Protein AF-A0A2B5X6T4-F1 (afdb_monomer_lite)

Sequence (229 aa):
MILLKEGIEDLQTDVKTNKQYAVSLIQALTELRKDVSNDGRVFQDHQKILSSILSSKTTGLEADEAHMKEIMEILSHFRQVESDGYKVVCWPAIGTWIAGGIMIATAKINLAQFQPAFEALNQTIDQKKTVNRIVFTASQNVSEMTNAINDAVKSLQYMVDQWNDLDSQYAGVLQSIEKADEKATANRFAFLKPMLDTAKDSWKTLKTDADTLKEGLKELKIEPVNTPK

Radius o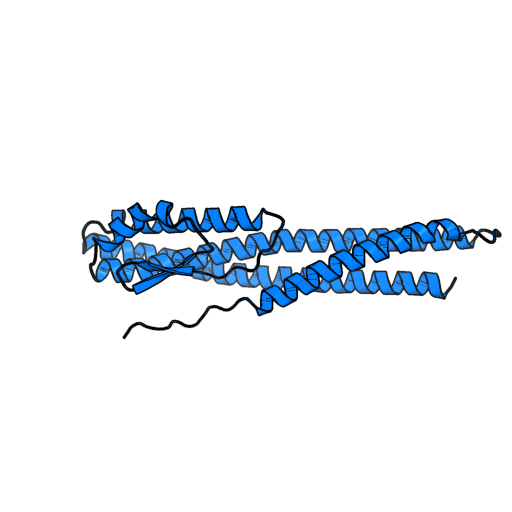f gyration: 26.29 Å; chains: 1; bounding box: 56×26×81 Å

InterPro domains:
  IPR008414 Hemolysin BL-binding component [PF05791] (4-73)
  IPR052785 Enterotoxin complex component [PTHR38443] (4-220)

Structure (mmCIF, N/CA/C/O backbone):
data_AF-A0A2B5X6T4-F1
#
_entry.id   AF-A0A2B5X6T4-F1
#
loop_
_atom_site.group_PDB
_atom_site.id
_atom_site.type_symbol
_atom_site.label_atom_id
_atom_site.label_alt_id
_atom_site.label_comp_id
_atom_site.label_asym_id
_atom_site.label_entity_id
_atom_site.label_seq_id
_atom_site.pdbx_PDB_ins_code
_atom_site.Cartn_x
_atom_site.Cartn_y
_atom_site.Cartn_z
_atom_site.occupancy
_atom_site.B_iso_or_equiv
_atom_site.auth_seq_id
_atom_site.auth_comp_id
_atom_site.auth_asym_id
_atom_site.auth_atom_id
_atom_site.pdbx_PDB_model_num
ATOM 1 N N . MET A 1 1 ? 21.952 -2.628 -34.940 1.00 59.12 1 MET A N 1
ATOM 2 C CA . MET A 1 1 ? 20.619 -2.360 -35.513 1.00 59.12 1 MET A CA 1
ATOM 3 C C . MET A 1 1 ? 19.628 -3.373 -34.964 1.00 59.12 1 MET A C 1
ATOM 5 O O . MET A 1 1 ? 18.876 -2.980 -34.090 1.00 59.12 1 MET A O 1
ATOM 9 N N . ILE A 1 2 ? 19.746 -4.658 -35.330 1.00 66.25 2 ILE A N 1
ATOM 10 C CA . ILE A 1 2 ? 18.960 -5.776 -34.763 1.00 66.25 2 ILE A CA 1
ATOM 11 C C . ILE A 1 2 ? 19.021 -5.783 -33.221 1.00 66.25 2 ILE A C 1
ATOM 13 O O . ILE A 1 2 ? 18.008 -5.549 -32.579 1.00 66.25 2 ILE A O 1
ATOM 17 N N . LEU A 1 3 ? 20.229 -5.807 -32.644 1.00 79.31 3 LEU A N 1
ATOM 18 C CA . LEU A 1 3 ? 20.435 -5.803 -31.182 1.00 79.31 3 LEU A CA 1
ATOM 19 C C . LEU A 1 3 ? 19.848 -4.595 -30.424 1.00 79.31 3 LEU A C 1
ATOM 21 O O . LEU A 1 3 ? 19.538 -4.697 -29.244 1.00 79.31 3 LEU A O 1
ATOM 25 N N . LEU A 1 4 ? 19.751 -3.427 -31.070 1.00 81.00 4 LEU A N 1
ATOM 26 C CA . LEU A 1 4 ? 19.232 -2.217 -30.420 1.00 81.00 4 LEU A CA 1
ATOM 27 C C . LEU A 1 4 ? 17.704 -2.231 -30.398 1.00 81.00 4 LEU A C 1
ATOM 29 O O . LEU A 1 4 ? 17.110 -1.846 -29.402 1.00 81.00 4 LEU A O 1
ATOM 33 N N . LYS A 1 5 ? 17.086 -2.666 -31.499 1.00 83.38 5 LYS A N 1
ATOM 34 C CA . LYS A 1 5 ? 15.637 -2.814 -31.590 1.00 83.38 5 LYS A CA 1
ATOM 35 C C . LYS A 1 5 ? 15.154 -3.919 -30.647 1.00 83.38 5 LYS A C 1
ATOM 37 O O . LYS A 1 5 ? 14.306 -3.639 -29.811 1.00 83.38 5 LYS A O 1
ATOM 42 N N . GLU A 1 6 ? 15.786 -5.093 -30.701 1.00 88.50 6 GLU A N 1
ATOM 43 C CA . GLU A 1 6 ? 15.485 -6.229 -29.815 1.00 88.50 6 GLU A CA 1
ATOM 44 C C . GLU A 1 6 ? 15.600 -5.839 -28.335 1.00 88.50 6 GLU A C 1
ATOM 46 O O . GLU A 1 6 ? 14.668 -6.050 -27.571 1.00 88.50 6 GLU A O 1
ATOM 51 N N . GLY A 1 7 ? 16.679 -5.158 -27.929 1.00 87.56 7 GLY A N 1
ATOM 52 C CA . GLY A 1 7 ? 16.837 -4.748 -26.529 1.00 87.56 7 GLY A CA 1
ATOM 53 C C . GLY A 1 7 ? 15.773 -3.755 -26.033 1.00 87.56 7 GLY A C 1
ATOM 54 O O . GLY A 1 7 ? 15.415 -3.772 -24.859 1.00 87.56 7 GLY A O 1
ATOM 55 N N . ILE A 1 8 ? 15.251 -2.882 -26.901 1.00 87.00 8 ILE A N 1
ATOM 56 C CA . ILE A 1 8 ? 14.161 -1.955 -26.551 1.00 87.00 8 ILE A CA 1
ATOM 57 C C . ILE A 1 8 ? 12.808 -2.691 -26.525 1.00 87.00 8 ILE A C 1
ATOM 59 O O . ILE A 1 8 ? 11.979 -2.383 -25.670 1.00 87.00 8 ILE A O 1
ATOM 63 N N . GLU A 1 9 ? 12.595 -3.679 -27.399 1.00 89.81 9 GLU A N 1
ATOM 64 C CA . GLU A 1 9 ? 11.413 -4.560 -27.390 1.00 89.81 9 GLU A CA 1
ATOM 65 C C . GLU A 1 9 ? 11.361 -5.445 -26.133 1.00 89.81 9 GLU A C 1
ATOM 67 O O . GLU A 1 9 ? 10.295 -5.591 -25.524 1.00 89.81 9 GLU A O 1
ATOM 72 N N . ASP A 1 10 ? 12.507 -5.966 -25.690 1.00 91.75 10 ASP A N 1
ATOM 73 C CA . ASP A 1 10 ? 12.632 -6.722 -24.439 1.00 91.75 10 ASP A CA 1
ATOM 74 C C . ASP A 1 10 ? 12.254 -5.849 -23.234 1.00 91.75 10 ASP A C 1
ATOM 76 O O . ASP A 1 10 ? 11.388 -6.214 -22.438 1.00 91.75 10 ASP A O 1
ATOM 80 N N . LEU A 1 11 ? 12.810 -4.634 -23.142 1.00 87.94 11 LEU A N 1
ATOM 81 C CA . LEU A 1 11 ? 12.472 -3.691 -22.068 1.00 87.94 11 LEU A CA 1
ATOM 82 C C . LEU A 1 11 ? 10.991 -3.285 -22.086 1.00 87.94 11 LEU A C 1
ATOM 84 O O . LEU A 1 11 ? 10.363 -3.162 -21.033 1.00 87.94 11 LEU A O 1
ATOM 88 N N . GLN A 1 12 ? 10.407 -3.103 -23.272 1.00 88.44 12 GLN A N 1
ATOM 89 C CA . GLN A 1 12 ? 8.977 -2.834 -23.407 1.00 88.44 12 GLN A CA 1
ATOM 90 C C . GLN A 1 12 ? 8.129 -4.021 -22.916 1.00 88.44 12 GLN A C 1
ATOM 92 O O . GLN A 1 12 ? 7.069 -3.834 -22.311 1.00 88.44 12 GLN A O 1
ATOM 97 N N . THR A 1 13 ? 8.591 -5.248 -23.150 1.00 93.44 13 THR A N 1
ATOM 98 C CA . THR A 1 13 ? 7.939 -6.473 -22.669 1.00 93.44 13 THR A CA 1
ATOM 99 C C . THR A 1 13 ? 8.000 -6.577 -21.143 1.00 93.44 13 THR A C 1
ATOM 101 O O . THR A 1 13 ? 6.985 -6.881 -20.507 1.00 93.44 13 THR A O 1
ATOM 104 N N . ASP A 1 14 ? 9.135 -6.232 -20.536 1.00 89.50 14 ASP A N 1
ATOM 105 C CA . ASP A 1 14 ? 9.283 -6.168 -19.079 1.00 89.50 14 ASP A CA 1
ATOM 106 C C . ASP A 1 14 ? 8.354 -5.115 -18.456 1.00 89.50 14 ASP A C 1
ATOM 108 O O . ASP A 1 14 ? 7.671 -5.391 -17.468 1.00 89.50 14 ASP A O 1
ATOM 112 N N . VAL A 1 15 ? 8.248 -3.927 -19.063 1.00 87.12 15 VAL A N 1
ATOM 113 C CA . VAL A 1 15 ? 7.303 -2.870 -18.650 1.00 87.12 15 VAL A CA 1
ATOM 114 C C . VAL A 1 15 ? 5.858 -3.378 -18.660 1.00 87.12 15 VAL A C 1
ATOM 116 O O . VAL A 1 15 ? 5.126 -3.196 -17.683 1.00 87.12 15 VAL A O 1
ATOM 119 N N . LYS A 1 16 ? 5.443 -4.066 -19.730 1.00 89.31 16 LYS A N 1
ATOM 120 C CA . LYS A 1 16 ? 4.097 -4.655 -19.833 1.00 89.31 16 LYS A CA 1
ATOM 121 C C . LYS A 1 16 ? 3.858 -5.723 -18.769 1.00 89.31 16 LYS A C 1
ATOM 123 O O . LYS A 1 16 ? 2.769 -5.778 -18.198 1.00 89.31 16 LYS A O 1
ATOM 128 N N . THR A 1 17 ? 4.868 -6.533 -18.473 1.00 92.00 17 THR A N 1
ATOM 129 C CA . THR A 1 17 ? 4.798 -7.559 -17.426 1.00 92.00 17 THR A CA 1
ATOM 130 C C . THR A 1 17 ? 4.667 -6.922 -16.038 1.00 92.00 17 THR A C 1
ATOM 132 O O . THR A 1 17 ? 3.776 -7.280 -15.268 1.00 92.00 17 THR A O 1
ATOM 135 N N . ASN A 1 18 ? 5.464 -5.896 -15.733 1.00 84.44 18 ASN A N 1
ATOM 136 C CA . ASN A 1 18 ? 5.380 -5.170 -14.462 1.00 84.44 18 ASN A CA 1
ATOM 137 C C . ASN A 1 18 ? 4.034 -4.461 -14.276 1.00 84.44 18 ASN A C 1
ATOM 139 O O . ASN A 1 18 ? 3.459 -4.487 -13.184 1.00 84.44 18 ASN A O 1
ATOM 143 N N . LYS A 1 19 ? 3.476 -3.901 -15.353 1.00 87.19 19 LYS A N 1
ATOM 144 C CA . LYS A 1 19 ? 2.107 -3.376 -15.359 1.00 87.19 19 LYS A CA 1
ATOM 145 C C . LYS A 1 19 ? 1.090 -4.447 -14.965 1.00 87.19 19 LYS A C 1
ATOM 147 O O . LYS A 1 19 ? 0.205 -4.171 -14.159 1.00 87.19 19 LYS A O 1
ATOM 152 N N . GLN A 1 20 ? 1.196 -5.659 -15.514 1.00 92.31 20 GLN A N 1
ATOM 153 C CA . GLN A 1 20 ? 0.284 -6.760 -15.178 1.00 92.31 20 GLN A CA 1
ATOM 154 C C . GLN A 1 20 ? 0.372 -7.144 -13.697 1.00 92.31 20 GLN A C 1
ATOM 156 O O . GLN A 1 20 ? -0.665 -7.380 -13.073 1.00 92.31 20 GLN A O 1
ATOM 161 N N . TYR A 1 21 ? 1.572 -7.139 -13.107 1.00 85.50 21 TYR A N 1
ATOM 162 C CA . TYR A 1 21 ? 1.731 -7.345 -11.665 1.00 85.50 21 TYR A CA 1
ATOM 163 C C . TYR A 1 21 ? 1.039 -6.253 -10.844 1.00 85.50 21 TYR A C 1
ATOM 165 O O . TYR A 1 21 ? 0.296 -6.572 -9.917 1.00 85.50 21 TYR A O 1
ATOM 173 N N . ALA A 1 22 ? 1.212 -4.979 -11.210 1.00 80.94 22 ALA A N 1
ATOM 174 C CA . ALA A 1 22 ? 0.557 -3.866 -10.523 1.00 80.94 22 ALA A CA 1
ATOM 175 C C . ALA A 1 22 ? -0.980 -3.945 -10.620 1.00 80.94 22 ALA A C 1
ATOM 177 O O . ALA A 1 22 ? -1.670 -3.794 -9.614 1.00 80.94 22 ALA A O 1
ATOM 178 N N . VAL A 1 23 ? -1.522 -4.266 -11.801 1.00 90.56 23 VAL A N 1
ATOM 179 C CA . VAL A 1 23 ? -2.969 -4.472 -12.004 1.00 90.56 23 VAL A CA 1
ATOM 180 C C . VAL A 1 23 ? -3.495 -5.634 -11.158 1.00 90.56 23 VAL A C 1
ATOM 182 O O . VAL A 1 23 ? -4.536 -5.499 -10.516 1.00 90.56 23 VAL A O 1
ATOM 185 N N . SER A 1 24 ? -2.773 -6.755 -11.115 1.00 91.44 24 SER A N 1
ATOM 186 C CA . SER A 1 24 ? -3.169 -7.926 -10.319 1.00 91.44 24 SER A CA 1
ATOM 187 C C . SER A 1 24 ? -3.181 -7.610 -8.820 1.00 91.44 24 SER A C 1
ATOM 189 O O . SER A 1 24 ? -4.095 -8.013 -8.103 1.00 91.44 24 SER A O 1
ATOM 191 N N . LEU A 1 25 ? -2.206 -6.831 -8.340 1.00 86.06 25 LEU A N 1
ATOM 192 C CA . LEU A 1 25 ? -2.164 -6.382 -6.948 1.00 86.06 25 LEU A CA 1
ATOM 193 C C . LEU A 1 25 ? -3.333 -5.444 -6.610 1.00 86.06 25 LEU A C 1
ATOM 195 O O . LEU A 1 25 ? -3.950 -5.598 -5.557 1.00 86.06 25 LEU A O 1
ATOM 199 N N . ILE A 1 26 ? -3.685 -4.514 -7.506 1.00 86.25 26 ILE A N 1
ATOM 200 C CA . ILE A 1 26 ? -4.869 -3.651 -7.346 1.00 86.25 26 ILE A CA 1
ATOM 201 C C . ILE A 1 26 ? -6.146 -4.488 -7.235 1.00 86.25 26 ILE A C 1
ATOM 203 O O . ILE A 1 26 ? -6.995 -4.193 -6.392 1.00 86.25 26 ILE A O 1
ATOM 207 N N . GLN A 1 27 ? -6.290 -5.529 -8.059 1.00 91.69 27 GLN A N 1
ATOM 208 C CA . GLN A 1 27 ? -7.449 -6.424 -8.017 1.00 91.69 27 GLN A CA 1
ATOM 209 C C . GLN A 1 27 ? -7.539 -7.145 -6.671 1.00 91.69 27 GLN A C 1
ATOM 211 O O . GLN A 1 27 ? -8.561 -7.029 -5.996 1.00 91.69 27 GLN A O 1
ATOM 216 N N . ALA A 1 28 ? -6.450 -7.780 -6.231 1.00 91.50 28 ALA A N 1
ATOM 217 C CA . ALA A 1 28 ? -6.399 -8.478 -4.949 1.00 91.50 28 ALA A CA 1
ATOM 218 C C . ALA A 1 28 ? -6.706 -7.546 -3.760 1.00 91.50 28 ALA A C 1
ATOM 220 O O . ALA A 1 28 ? -7.480 -7.894 -2.871 1.00 91.50 28 ALA A O 1
ATOM 221 N N . LEU A 1 29 ? -6.156 -6.326 -3.757 1.00 87.19 29 LEU A N 1
ATOM 222 C CA . LEU A 1 29 ? -6.451 -5.329 -2.723 1.00 87.19 29 LEU A CA 1
ATOM 223 C C . LEU A 1 29 ? -7.899 -4.836 -2.786 1.00 87.19 29 LEU A C 1
ATOM 225 O O . LEU A 1 29 ? -8.516 -4.599 -1.751 1.00 87.19 29 LEU A O 1
ATOM 229 N N . THR A 1 30 ? -8.473 -4.704 -3.979 1.00 89.69 30 THR A N 1
ATOM 230 C CA . THR A 1 30 ? -9.876 -4.303 -4.146 1.00 89.69 30 THR A CA 1
ATOM 231 C C . THR A 1 30 ? -10.836 -5.372 -3.625 1.00 89.69 30 THR A C 1
ATOM 233 O O . THR A 1 30 ? -11.846 -5.028 -3.003 1.00 89.69 30 THR A O 1
ATOM 236 N N . GLU A 1 31 ? -10.522 -6.649 -3.847 1.00 92.00 31 GLU A N 1
ATOM 237 C CA . GLU A 1 31 ? -11.258 -7.790 -3.292 1.00 92.00 31 GLU A CA 1
ATOM 238 C C . GLU A 1 31 ? -11.144 -7.824 -1.768 1.00 92.00 31 GLU A C 1
ATOM 240 O O . GLU A 1 31 ? -12.166 -7.784 -1.084 1.00 92.00 31 GLU A O 1
ATOM 245 N N . LEU A 1 32 ? -9.922 -7.737 -1.231 1.00 88.81 32 LEU A N 1
ATOM 246 C CA . LEU A 1 32 ? -9.698 -7.659 0.212 1.00 88.81 32 LEU A CA 1
ATOM 247 C C . LEU A 1 32 ? -10.468 -6.490 0.842 1.00 88.81 32 LEU A C 1
ATOM 249 O O . LEU A 1 32 ? -11.133 -6.660 1.860 1.00 88.81 32 LEU A O 1
ATOM 253 N N . ARG A 1 33 ? -10.444 -5.304 0.219 1.00 89.38 33 ARG A N 1
ATOM 254 C CA . ARG A 1 33 ? -11.214 -4.135 0.672 1.00 89.38 33 ARG A CA 1
ATOM 255 C C . ARG A 1 33 ? -12.706 -4.435 0.726 1.00 89.38 33 ARG A C 1
ATOM 257 O O . ARG A 1 33 ? -13.381 -3.981 1.644 1.00 89.38 33 ARG A O 1
ATOM 264 N N . LYS A 1 34 ? -13.244 -5.128 -0.279 1.00 90.56 34 LYS A N 1
ATOM 265 C CA . LYS A 1 34 ? -14.670 -5.464 -0.344 1.00 90.56 34 LYS A CA 1
ATOM 266 C C . LYS A 1 34 ? -15.056 -6.380 0.815 1.00 90.56 34 LYS A C 1
ATOM 268 O O . LYS A 1 34 ? -16.050 -6.094 1.480 1.00 90.56 34 LYS A O 1
ATOM 273 N N . ASP A 1 35 ? -14.263 -7.414 1.064 1.00 90.12 35 ASP A N 1
ATOM 274 C CA . ASP A 1 35 ? -14.517 -8.384 2.130 1.00 90.12 35 ASP A CA 1
ATOM 275 C C . ASP A 1 35 ? -14.399 -7.721 3.507 1.00 90.12 35 ASP A C 1
ATOM 277 O O . ASP A 1 35 ? -15.358 -7.725 4.278 1.00 90.12 35 ASP A O 1
ATOM 281 N N . VAL A 1 36 ? -13.298 -7.002 3.755 1.00 85.06 36 VAL A N 1
ATOM 282 C CA . VAL A 1 36 ? -13.078 -6.242 4.998 1.00 85.06 36 VAL A CA 1
ATOM 283 C C . VAL A 1 36 ? -14.160 -5.175 5.206 1.00 85.06 36 VAL A C 1
ATOM 285 O O . VAL A 1 36 ? -14.616 -4.974 6.328 1.00 85.06 36 VAL A O 1
ATOM 288 N N . SER A 1 37 ? -14.629 -4.510 4.147 1.00 88.19 37 SER A N 1
ATOM 289 C CA . SER A 1 37 ? -15.705 -3.514 4.243 1.00 88.19 37 SER A CA 1
ATOM 290 C C . SER A 1 37 ? -17.059 -4.143 4.579 1.00 88.19 37 SER A C 1
ATOM 292 O O . SER A 1 37 ? -17.840 -3.548 5.323 1.00 88.19 37 SER A O 1
ATOM 294 N N . ASN A 1 38 ? -17.361 -5.325 4.037 1.00 89.19 38 ASN A N 1
ATOM 295 C CA . ASN A 1 38 ? -18.592 -6.047 4.356 1.00 89.19 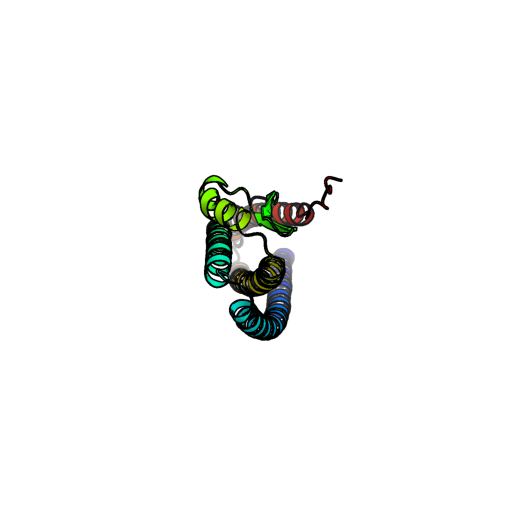38 ASN A CA 1
ATOM 296 C C . ASN A 1 38 ? -18.594 -6.503 5.815 1.00 89.19 38 ASN A C 1
ATOM 298 O O . ASN A 1 38 ? -19.533 -6.179 6.545 1.00 89.19 38 ASN A O 1
ATOM 302 N N . ASP A 1 39 ? -17.520 -7.159 6.246 1.00 85.00 39 ASP A N 1
ATOM 303 C CA . ASP A 1 39 ? -17.362 -7.616 7.626 1.00 85.00 39 ASP A CA 1
ATOM 304 C C . ASP A 1 39 ? -17.316 -6.433 8.597 1.00 85.00 39 ASP A C 1
ATOM 306 O O . ASP A 1 39 ? -17.957 -6.455 9.647 1.00 85.00 39 ASP A O 1
ATOM 310 N N . GLY A 1 40 ? -16.635 -5.352 8.214 1.00 85.94 40 GLY A N 1
ATOM 311 C CA . GLY A 1 40 ? -16.563 -4.110 8.975 1.00 85.94 40 GLY A CA 1
ATOM 312 C C . GLY A 1 40 ? -17.925 -3.466 9.196 1.00 85.94 40 GLY A C 1
ATOM 313 O O . GLY A 1 40 ? -18.227 -3.083 10.323 1.00 85.94 40 GLY A O 1
ATOM 314 N N . ARG A 1 41 ? -18.782 -3.401 8.168 1.00 87.19 41 ARG A N 1
ATOM 315 C CA . ARG A 1 41 ? -20.159 -2.892 8.311 1.00 87.19 41 ARG A CA 1
ATOM 316 C C . ARG A 1 41 ? -20.972 -3.728 9.295 1.00 87.19 41 ARG A C 1
ATOM 318 O O . ARG A 1 41 ? -21.557 -3.173 10.221 1.00 87.19 41 ARG A O 1
ATOM 325 N N . VAL A 1 42 ? -20.961 -5.052 9.134 1.00 89.06 42 VAL A N 1
ATOM 326 C CA . VAL A 1 42 ? -21.673 -5.971 10.039 1.00 89.06 42 VAL A CA 1
ATOM 327 C C . VAL A 1 42 ? -21.160 -5.818 11.470 1.00 89.06 42 VAL A C 1
ATOM 329 O O . VAL A 1 42 ? -21.941 -5.748 12.420 1.00 89.06 42 VAL A O 1
ATOM 332 N N . PHE A 1 43 ? -19.844 -5.719 11.640 1.00 86.12 43 PHE A N 1
ATOM 333 C CA . PHE A 1 43 ? -19.243 -5.594 12.956 1.00 86.12 43 PHE A CA 1
ATOM 334 C C . PHE A 1 43 ? -19.539 -4.242 13.617 1.00 86.12 43 PHE A C 1
ATOM 336 O O . PHE A 1 43 ? -19.830 -4.208 14.811 1.00 86.12 43 PHE A O 1
ATOM 343 N N . GLN A 1 44 ? -19.544 -3.143 12.857 1.00 88.00 44 GLN A N 1
ATOM 344 C CA . GLN A 1 44 ? -19.984 -1.829 13.337 1.00 88.00 44 GLN A CA 1
ATOM 345 C C . GLN A 1 44 ? -21.449 -1.847 13.782 1.00 88.00 44 GLN A C 1
ATOM 347 O O . GLN A 1 44 ? -21.785 -1.271 14.815 1.00 88.00 44 GLN A O 1
ATOM 352 N N . ASP A 1 45 ? -22.328 -2.521 13.043 1.00 89.50 45 ASP A N 1
ATOM 353 C CA . ASP A 1 45 ? -23.736 -2.631 13.426 1.00 89.50 45 ASP A CA 1
ATOM 354 C C . ASP A 1 45 ? -23.902 -3.447 14.716 1.00 89.50 45 ASP A C 1
ATOM 356 O O . ASP A 1 45 ? -24.614 -3.024 15.631 1.00 89.50 45 ASP A O 1
ATOM 360 N N . HIS A 1 46 ? -23.166 -4.553 14.863 1.00 87.44 46 HIS A N 1
ATOM 361 C CA . HIS A 1 46 ? -23.111 -5.303 16.121 1.00 87.44 46 HIS A CA 1
ATOM 362 C C . HIS A 1 46 ? -22.519 -4.483 17.276 1.00 87.44 46 HIS A C 1
ATOM 364 O O . HIS A 1 46 ? -23.018 -4.570 18.400 1.00 87.44 46 HIS A O 1
ATOM 370 N N . GLN A 1 47 ? -21.497 -3.661 17.021 1.00 89.69 47 GLN A N 1
ATOM 371 C CA . GLN A 1 47 ? -20.911 -2.769 18.022 1.00 89.69 47 GLN A CA 1
ATOM 372 C C . GLN A 1 47 ? -21.927 -1.725 18.499 1.00 89.69 47 GLN A C 1
ATOM 374 O O . GLN A 1 47 ? -22.047 -1.524 19.705 1.00 89.69 47 GLN A O 1
ATOM 379 N N . LYS A 1 48 ? -22.715 -1.123 17.599 1.00 89.81 48 LYS A N 1
ATOM 380 C CA . LYS A 1 48 ? -23.788 -0.181 17.969 1.00 89.81 48 LYS A CA 1
ATOM 381 C C . LYS A 1 48 ? -24.868 -0.848 18.819 1.00 89.81 48 LYS A C 1
ATOM 383 O O . LYS A 1 48 ? -25.318 -0.267 19.805 1.00 89.81 48 LYS A O 1
ATOM 388 N N . ILE A 1 49 ? -25.266 -2.075 18.468 1.00 90.19 49 ILE A N 1
ATOM 389 C CA . ILE A 1 49 ? -26.223 -2.860 19.263 1.00 90.19 49 ILE A CA 1
ATOM 390 C C . ILE A 1 49 ? -25.652 -3.129 20.659 1.00 90.19 49 ILE A C 1
ATOM 392 O O . ILE A 1 49 ? -26.334 -2.899 21.657 1.00 90.19 49 ILE A O 1
ATOM 396 N N . LEU A 1 50 ? -24.396 -3.578 20.743 1.00 84.50 50 LEU A N 1
ATOM 397 C CA . LEU A 1 50 ? -23.722 -3.818 22.016 1.00 84.50 50 LEU A CA 1
ATOM 398 C C . LEU A 1 50 ? -23.643 -2.537 22.856 1.00 84.50 50 LEU A C 1
ATOM 400 O O . LEU A 1 50 ? -24.020 -2.568 24.025 1.00 84.50 50 LEU A O 1
ATOM 404 N N . SER A 1 51 ? -23.223 -1.419 22.264 1.00 86.00 51 SER A N 1
ATOM 405 C CA . SER A 1 51 ? -23.155 -0.112 22.926 1.00 86.00 51 SER A CA 1
ATOM 406 C C . SER A 1 51 ? -24.515 0.301 23.489 1.00 86.00 51 SER A C 1
ATOM 408 O O . SER A 1 51 ? -24.618 0.621 24.671 1.00 86.00 51 SER A O 1
ATOM 410 N N . SER A 1 52 ? -25.591 0.164 22.706 1.00 89.06 52 SER A N 1
ATOM 411 C CA . SER A 1 52 ? -26.959 0.448 23.160 1.00 89.06 52 SER A CA 1
ATOM 412 C C . SER A 1 52 ? -27.404 -0.450 24.326 1.00 89.06 52 SER A C 1
ATOM 414 O O . SER A 1 52 ? -28.016 0.020 25.288 1.00 89.06 52 SER A O 1
ATOM 416 N N . ILE A 1 53 ? -27.061 -1.742 24.298 1.00 86.75 53 ILE A N 1
ATOM 417 C CA . ILE A 1 53 ? -27.347 -2.654 25.415 1.00 86.75 53 ILE A CA 1
ATOM 418 C C . ILE A 1 53 ? -26.567 -2.231 26.662 1.00 86.75 53 ILE A C 1
ATOM 420 O O . ILE A 1 53 ? -27.112 -2.244 27.769 1.00 86.75 53 ILE A O 1
ATOM 424 N N . LEU A 1 54 ? -25.291 -1.885 26.507 1.00 86.75 54 LEU A N 1
ATOM 425 C CA . LEU A 1 54 ? -24.424 -1.542 27.625 1.00 86.75 54 LEU A CA 1
ATOM 426 C C . LEU A 1 54 ? -24.750 -0.164 28.203 1.00 86.75 54 LEU A C 1
ATOM 428 O O . LEU A 1 54 ? -24.729 -0.043 29.424 1.00 86.75 54 LEU A O 1
ATOM 432 N N . SER A 1 55 ? -25.132 0.829 27.396 1.00 86.50 55 SER A N 1
ATOM 433 C CA . SER A 1 55 ? -25.500 2.173 27.867 1.00 86.50 55 SER A CA 1
ATOM 434 C C . SER A 1 55 ? -26.719 2.142 28.792 1.00 86.50 55 SER A C 1
ATOM 436 O O . SER A 1 55 ? -26.774 2.880 29.772 1.00 86.50 55 SER A O 1
ATOM 438 N N . SER A 1 56 ? -27.639 1.195 28.581 1.00 85.81 56 SER A N 1
ATOM 439 C CA . SER A 1 56 ? -28.754 0.945 29.507 1.00 85.81 56 SER A CA 1
ATOM 440 C C . SER A 1 56 ? -28.331 0.325 30.854 1.00 85.81 56 SER A C 1
ATOM 442 O O . SER A 1 56 ? -29.115 0.304 31.801 1.00 85.81 56 SER A O 1
ATOM 444 N N . LYS A 1 57 ? -27.097 -0.195 30.956 1.00 85.12 57 LYS A N 1
ATOM 445 C CA . LYS A 1 57 ? -26.570 -0.982 32.092 1.00 85.12 57 LYS A CA 1
ATOM 446 C C . LYS A 1 57 ? -25.307 -0.397 32.734 1.00 85.12 57 LYS A C 1
ATOM 448 O O . LYS A 1 57 ? -24.786 -0.981 33.692 1.00 85.12 57 LYS A O 1
ATOM 453 N N . THR A 1 58 ? -24.775 0.700 32.201 1.00 84.25 58 THR A N 1
ATOM 454 C CA . THR A 1 58 ? -23.629 1.419 32.762 1.00 84.25 58 THR A CA 1
ATOM 455 C C . THR A 1 58 ? -23.692 2.902 32.430 1.00 84.25 58 THR A C 1
ATOM 457 O O . THR A 1 58 ? -24.005 3.290 31.309 1.00 84.25 58 THR A O 1
ATOM 460 N N . THR A 1 59 ? -23.341 3.744 33.399 1.00 86.00 59 THR A N 1
ATOM 461 C CA . THR A 1 59 ? -23.266 5.195 33.213 1.00 86.00 59 THR A CA 1
ATOM 462 C C . THR A 1 59 ? -21.924 5.610 32.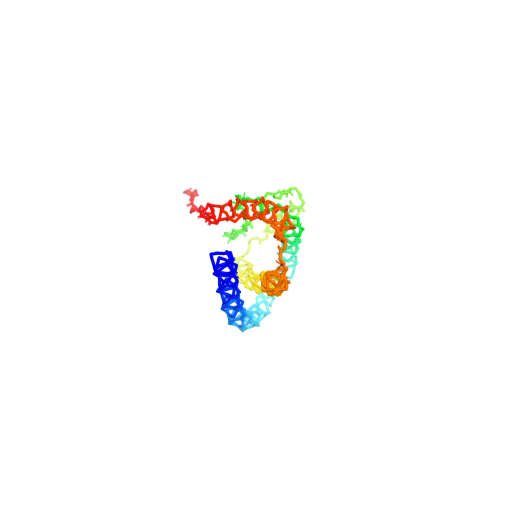611 1.00 86.00 59 THR A C 1
ATOM 464 O O . THR A 1 59 ? -20.890 4.955 32.796 1.00 86.00 59 THR A O 1
ATOM 467 N N . GLY A 1 60 ? -21.934 6.719 31.870 1.00 85.81 60 GLY A N 1
ATOM 468 C CA . GLY A 1 60 ? -20.730 7.289 31.267 1.00 85.81 60 GLY A CA 1
ATOM 469 C C . GLY A 1 60 ? -20.067 6.385 30.225 1.00 85.81 60 GLY A C 1
ATOM 470 O O . GLY A 1 60 ? -18.847 6.423 30.118 1.00 85.81 60 GLY A O 1
ATOM 471 N N . LEU A 1 61 ? -20.837 5.536 29.527 1.00 86.25 61 LEU A N 1
ATOM 472 C CA . LEU A 1 61 ? -20.355 4.772 28.367 1.00 86.25 61 LEU A CA 1
ATOM 473 C C . LEU A 1 61 ? -20.123 5.686 27.159 1.00 86.25 61 LEU A C 1
ATOM 475 O O . LEU A 1 61 ? -19.125 5.547 26.472 1.00 86.25 61 LEU A O 1
ATOM 479 N N . GLU A 1 62 ? -21.009 6.654 26.937 1.00 87.88 62 GLU A N 1
ATOM 480 C CA . GLU A 1 62 ? -20.904 7.595 25.814 1.00 87.88 62 GLU A CA 1
ATOM 481 C C . GLU A 1 62 ? -19.649 8.472 25.917 1.00 87.88 62 GLU A C 1
ATOM 483 O O . GLU A 1 62 ? -18.931 8.652 24.939 1.00 87.88 62 GLU A O 1
ATOM 488 N N . ALA A 1 63 ? -19.338 8.968 27.120 1.00 89.12 63 ALA A N 1
ATOM 489 C CA . ALA A 1 63 ? -18.097 9.701 27.372 1.00 89.12 63 ALA A CA 1
ATOM 490 C C . ALA A 1 63 ? -16.857 8.814 27.153 1.00 89.12 63 ALA A C 1
ATOM 492 O O . ALA A 1 63 ? -15.855 9.270 26.612 1.00 89.12 63 ALA A O 1
ATOM 493 N N . ASP A 1 64 ? -16.947 7.533 27.525 1.00 86.00 64 ASP A N 1
ATOM 494 C CA . ASP A 1 64 ? -15.895 6.541 27.295 1.00 86.00 64 ASP A CA 1
ATOM 495 C C . ASP A 1 64 ? -15.623 6.335 25.797 1.00 86.00 64 ASP A C 1
ATOM 497 O O . ASP A 1 64 ? -14.479 6.390 25.349 1.00 86.00 64 ASP A O 1
ATOM 501 N N . GLU A 1 65 ? -16.687 6.170 25.007 1.00 87.31 65 GLU A N 1
ATOM 502 C CA . GLU A 1 65 ? -16.608 6.056 23.549 1.00 87.31 65 GLU A CA 1
ATOM 503 C C . GLU A 1 65 ? -16.078 7.333 22.894 1.00 87.31 65 GLU A C 1
ATOM 505 O O . GLU A 1 65 ? -15.300 7.247 21.945 1.00 87.31 65 GLU A O 1
ATOM 510 N N . ALA A 1 66 ? -16.443 8.512 23.407 1.00 89.81 66 ALA A N 1
ATOM 511 C CA . ALA A 1 66 ? -15.944 9.788 22.900 1.00 89.81 66 ALA A CA 1
ATOM 512 C C . ALA A 1 66 ? -14.419 9.909 23.060 1.00 89.81 66 ALA A C 1
ATOM 514 O O . ALA A 1 66 ? -13.736 10.249 22.095 1.00 89.81 66 ALA A O 1
ATOM 515 N N . HIS A 1 67 ? -13.873 9.552 24.226 1.00 85.56 67 HIS A N 1
ATOM 516 C CA . HIS A 1 67 ? -12.422 9.541 24.445 1.00 85.56 67 HIS A CA 1
ATOM 517 C C . HIS A 1 67 ? -11.708 8.485 23.591 1.00 85.56 67 HIS A C 1
ATOM 519 O O . HIS A 1 67 ? -10.637 8.747 23.043 1.00 85.56 67 HIS A O 1
ATOM 525 N N . MET A 1 68 ? -12.308 7.301 23.421 1.00 84.44 68 MET A N 1
ATOM 526 C CA . MET A 1 68 ? -11.776 6.280 22.510 1.00 84.44 68 MET A CA 1
ATOM 527 C C . MET A 1 68 ? -11.746 6.774 21.059 1.00 84.44 68 MET A C 1
ATOM 529 O O . MET A 1 68 ? -10.776 6.524 20.343 1.00 84.44 68 MET A O 1
ATOM 533 N N . LYS A 1 69 ? -12.790 7.483 20.620 1.00 87.19 69 LYS A N 1
ATOM 534 C CA . LYS A 1 69 ? -12.880 8.054 19.275 1.00 87.19 69 LYS A CA 1
ATOM 535 C C . LYS A 1 69 ? -11.838 9.150 19.051 1.00 87.19 69 LYS A C 1
ATOM 537 O O . LYS A 1 69 ? -11.161 9.116 18.032 1.00 87.19 69 LYS A O 1
ATOM 542 N N . GLU A 1 70 ? -11.662 10.051 20.014 1.00 84.31 70 GLU A N 1
ATOM 543 C CA . GLU A 1 70 ? -10.638 11.103 19.980 1.00 84.31 70 GLU A CA 1
ATOM 544 C C . GLU A 1 70 ? -9.232 10.513 19.786 1.00 84.31 70 GLU A C 1
ATOM 546 O O . GLU A 1 70 ? -8.486 10.940 18.902 1.00 84.31 70 GLU A O 1
ATOM 551 N N . ILE A 1 71 ? -8.894 9.463 20.544 1.00 78.62 71 ILE A N 1
ATOM 552 C CA . ILE A 1 71 ? -7.615 8.758 20.389 1.00 78.62 71 ILE A CA 1
ATOM 553 C C . ILE A 1 71 ? -7.481 8.183 18.971 1.00 78.62 71 ILE A C 1
ATOM 555 O O . ILE A 1 71 ? -6.439 8.361 18.343 1.00 78.62 71 ILE A O 1
ATOM 559 N N . MET A 1 72 ? -8.517 7.529 18.438 1.00 78.50 72 MET A N 1
ATOM 560 C CA . MET A 1 72 ? -8.472 6.926 17.098 1.00 78.50 72 MET A CA 1
ATOM 561 C C . MET A 1 72 ? -8.361 7.954 15.967 1.00 78.50 72 MET A C 1
ATOM 563 O O . MET A 1 72 ? -7.606 7.727 15.022 1.00 78.50 72 MET A O 1
ATOM 567 N N . GLU A 1 73 ? -9.052 9.090 16.063 1.00 79.31 73 GLU A N 1
ATOM 568 C CA . GLU A 1 73 ? -9.004 10.156 15.053 1.00 79.31 73 GLU A CA 1
ATOM 569 C C . GLU A 1 73 ? -7.609 10.776 14.949 1.00 79.31 73 GLU A C 1
ATOM 571 O O . GLU A 1 73 ? -7.067 10.920 13.852 1.00 79.31 73 GLU A O 1
ATOM 576 N N . ILE A 1 74 ? -6.981 11.072 16.087 1.00 73.94 74 ILE A N 1
ATOM 577 C CA . ILE A 1 74 ? -5.618 11.612 16.117 1.00 73.94 74 ILE A CA 1
ATOM 578 C C . ILE A 1 74 ? -4.618 10.583 15.556 1.00 73.94 74 ILE A C 1
ATOM 580 O O . ILE A 1 74 ? -3.692 10.949 14.828 1.00 73.94 74 ILE A O 1
ATOM 584 N N . LEU A 1 75 ? -4.811 9.288 15.843 1.00 73.12 75 LEU A N 1
ATOM 585 C CA . LEU A 1 75 ? -3.984 8.214 15.281 1.00 73.12 75 LEU A CA 1
ATOM 586 C C . LEU A 1 75 ? -4.130 8.090 13.767 1.00 73.12 75 LEU A C 1
ATOM 588 O O . LEU A 1 75 ? -3.128 7.927 13.072 1.00 73.12 75 LEU A O 1
ATOM 592 N N . SER A 1 76 ? -5.359 8.173 13.259 1.00 72.94 76 SER A N 1
ATOM 593 C CA . SER A 1 76 ? -5.628 8.189 11.822 1.00 72.94 76 SER A CA 1
ATOM 594 C C . SER A 1 76 ? -4.960 9.390 11.156 1.00 72.94 76 SER A C 1
ATOM 596 O O . SER A 1 76 ? -4.308 9.230 10.127 1.00 72.94 76 SER A O 1
ATOM 598 N N . HIS A 1 77 ? -5.077 10.581 11.749 1.00 70.75 77 HIS A N 1
ATOM 599 C CA . HIS A 1 77 ? -4.474 11.797 11.207 1.00 70.75 77 HIS A CA 1
ATOM 600 C C . HIS A 1 77 ? -2.950 11.683 11.095 1.00 70.75 77 HIS A C 1
ATOM 602 O O . HIS A 1 77 ? -2.378 12.012 10.059 1.00 70.75 77 HIS A O 1
ATOM 608 N N . PHE A 1 78 ? -2.297 11.158 12.133 1.00 66.25 78 PHE A N 1
ATOM 609 C CA . PHE A 1 78 ? -0.852 10.949 12.128 1.00 66.25 78 PHE A CA 1
ATOM 610 C C . PHE A 1 78 ? -0.419 9.973 11.024 1.00 66.25 78 PHE A C 1
ATOM 612 O O . PHE A 1 78 ? 0.481 10.286 10.248 1.00 66.25 78 PHE A O 1
ATOM 619 N N . ARG A 1 79 ? -1.123 8.839 10.879 1.00 66.06 79 ARG A N 1
ATOM 620 C CA . ARG A 1 79 ? -0.873 7.879 9.789 1.00 66.06 79 ARG A CA 1
ATOM 621 C C . ARG A 1 79 ? -1.006 8.522 8.404 1.00 66.06 79 ARG A C 1
ATOM 623 O O . ARG A 1 79 ? -0.194 8.237 7.529 1.00 66.06 79 ARG A O 1
ATOM 630 N N . GLN A 1 80 ? -1.999 9.392 8.217 1.00 63.72 80 GLN A N 1
ATOM 631 C CA . GLN A 1 80 ? -2.226 10.097 6.953 1.00 63.72 80 GLN A CA 1
ATOM 632 C C . GLN A 1 80 ? -1.097 11.076 6.610 1.00 63.72 80 GLN A C 1
ATOM 634 O O . GLN A 1 80 ? -0.521 10.992 5.527 1.00 63.72 80 GLN A O 1
ATOM 639 N N . VAL A 1 81 ? -0.735 11.959 7.547 1.00 61.09 81 VAL A N 1
ATOM 640 C CA . VAL A 1 81 ? 0.320 12.972 7.345 1.00 61.09 81 VAL A CA 1
ATOM 641 C C . VAL A 1 81 ? 1.656 12.325 6.973 1.00 61.09 81 VAL A C 1
ATOM 643 O O . VAL A 1 81 ? 2.418 12.862 6.171 1.00 61.09 81 VAL A O 1
ATOM 646 N N . GLU A 1 82 ? 1.936 11.150 7.525 1.00 58.44 82 GLU A N 1
ATOM 647 C CA . GLU A 1 82 ? 3.166 10.417 7.240 1.00 58.44 82 GLU A CA 1
ATOM 648 C C . GLU A 1 82 ? 3.135 9.671 5.920 1.00 58.44 82 GLU A C 1
ATOM 650 O O . GLU A 1 82 ? 4.164 9.604 5.251 1.00 58.44 82 GLU A O 1
ATOM 655 N N . SER A 1 83 ? 1.971 9.160 5.513 1.00 56.00 83 SER A N 1
ATOM 656 C CA . SER A 1 83 ? 1.806 8.575 4.182 1.00 56.00 83 SER A CA 1
ATOM 657 C C . SER A 1 83 ? 1.925 9.609 3.056 1.00 56.00 83 SER A C 1
ATOM 659 O O . SER A 1 83 ? 2.410 9.274 1.978 1.00 56.00 83 SER A O 1
ATOM 661 N N . ASP A 1 84 ? 1.558 10.867 3.319 1.00 53.19 84 ASP A N 1
ATOM 662 C CA . ASP A 1 84 ? 1.643 11.967 2.349 1.00 53.19 84 ASP A CA 1
ATOM 663 C C . ASP A 1 84 ? 3.073 12.537 2.220 1.00 53.19 84 ASP A C 1
ATOM 665 O O . ASP A 1 84 ? 3.426 13.177 1.223 1.00 53.19 84 ASP A O 1
ATOM 669 N N . GLY A 1 85 ? 3.936 12.290 3.211 1.00 45.78 85 GLY A N 1
ATOM 670 C CA . GLY A 1 85 ? 5.355 12.618 3.154 1.00 45.78 85 GLY A CA 1
ATOM 671 C C . GLY A 1 85 ? 6.132 11.558 2.371 1.00 45.78 85 GLY A C 1
ATOM 672 O O . GLY A 1 85 ? 6.259 10.429 2.820 1.00 45.78 85 GLY A O 1
ATOM 673 N N . TYR A 1 86 ? 6.741 11.932 1.242 1.00 35.97 86 TYR A N 1
ATOM 674 C CA . TYR A 1 86 ? 7.546 11.096 0.318 1.00 35.97 86 TYR A CA 1
ATOM 675 C C . TYR A 1 86 ? 8.695 10.239 0.926 1.00 35.97 86 TYR A C 1
ATOM 677 O O . TYR A 1 86 ? 9.471 9.634 0.187 1.00 35.97 86 TYR A O 1
ATOM 685 N N . LYS A 1 87 ? 8.858 10.175 2.252 1.00 35.75 87 LYS A N 1
ATOM 686 C CA . LYS A 1 87 ? 9.827 9.324 2.951 1.00 35.75 87 LYS A CA 1
ATOM 687 C C . LYS A 1 87 ? 9.099 8.232 3.729 1.00 35.75 87 LYS A C 1
ATOM 689 O O . LYS A 1 87 ? 8.675 8.451 4.860 1.00 35.75 87 LYS A O 1
ATOM 694 N N . VAL A 1 88 ? 9.060 7.030 3.154 1.00 37.50 88 VAL A N 1
ATOM 695 C CA . VAL A 1 88 ? 8.722 5.797 3.877 1.00 37.50 88 VAL A CA 1
ATOM 696 C C . VAL A 1 88 ? 9.839 5.521 4.888 1.00 37.50 88 VAL A C 1
ATOM 698 O O . VAL A 1 88 ? 10.824 4.847 4.601 1.00 37.50 88 VAL A O 1
ATOM 701 N N . VAL A 1 89 ? 9.745 6.118 6.073 1.00 36.34 89 VAL A N 1
ATOM 702 C CA . VAL A 1 89 ? 10.568 5.718 7.219 1.00 36.34 89 VAL A CA 1
ATOM 703 C C . VAL A 1 89 ? 10.066 4.340 7.653 1.00 36.34 89 VAL A C 1
ATOM 705 O O . VAL A 1 89 ? 8.865 4.118 7.683 1.00 36.34 89 VAL A O 1
ATOM 708 N N . CYS A 1 90 ? 10.945 3.382 7.945 1.00 35.78 90 CYS A N 1
ATOM 709 C CA . CYS A 1 90 ? 10.527 2.129 8.580 1.00 35.78 90 CYS A CA 1
ATOM 710 C C . CYS A 1 90 ? 10.204 2.408 10.051 1.00 35.78 90 CYS A C 1
ATOM 712 O O . CYS A 1 90 ? 11.026 2.966 10.783 1.00 35.78 90 CYS A O 1
ATOM 714 N N . TRP A 1 91 ? 8.982 2.078 10.464 1.00 36.66 91 TRP A N 1
ATOM 715 C CA . TRP A 1 91 ? 8.418 2.517 11.737 1.00 36.66 91 TRP A CA 1
ATOM 716 C C . TRP A 1 91 ? 8.479 1.429 12.810 1.00 36.66 91 TRP A C 1
ATOM 718 O O . TRP A 1 91 ? 7.866 0.378 12.633 1.00 36.66 91 TRP A O 1
ATOM 728 N N . PRO A 1 92 ? 9.112 1.685 13.971 1.00 36.06 92 PRO A N 1
ATOM 729 C CA . PRO A 1 92 ? 8.825 0.919 15.174 1.00 36.06 92 PRO A CA 1
ATOM 730 C C . PRO A 1 92 ? 7.476 1.374 15.754 1.00 36.06 92 PRO A C 1
ATOM 732 O O . PRO A 1 92 ? 7.300 2.547 16.099 1.00 36.06 92 PRO A O 1
ATOM 735 N N . ALA A 1 93 ? 6.519 0.452 15.868 1.00 48.38 93 ALA A N 1
ATOM 736 C CA . ALA A 1 93 ? 5.264 0.689 16.575 1.00 48.38 93 ALA A CA 1
ATOM 737 C C . ALA A 1 93 ? 5.515 0.674 18.093 1.00 48.38 93 ALA A C 1
ATOM 739 O O . ALA A 1 93 ? 5.965 -0.329 18.643 1.00 48.38 93 ALA A O 1
ATOM 740 N N . ILE A 1 94 ? 5.215 1.776 18.782 1.00 45.06 94 ILE A N 1
ATOM 741 C CA . ILE A 1 94 ? 5.207 1.837 20.248 1.00 45.06 94 ILE A CA 1
ATOM 742 C C . ILE A 1 94 ? 3.765 1.593 20.707 1.00 45.06 94 ILE A C 1
ATOM 744 O O . ILE A 1 94 ? 2.863 2.381 20.410 1.00 45.06 94 ILE A O 1
ATOM 748 N N . GLY A 1 95 ? 3.537 0.484 21.413 1.00 50.25 95 GLY A N 1
ATOM 749 C CA . GLY A 1 95 ? 2.241 0.159 22.010 1.00 50.25 95 GLY A CA 1
ATOM 750 C C . GLY A 1 95 ? 1.995 0.952 23.294 1.00 50.25 95 GLY A C 1
ATOM 751 O O . GLY A 1 95 ? 2.802 0.882 24.219 1.00 50.25 95 GLY A O 1
ATOM 752 N N . THR A 1 96 ? 0.877 1.679 23.369 1.00 50.50 96 THR A N 1
ATOM 753 C CA . THR A 1 96 ? 0.388 2.299 24.614 1.00 50.50 96 THR A CA 1
ATOM 754 C C . THR A 1 96 ? -0.763 1.472 25.179 1.00 50.50 96 THR A C 1
ATOM 756 O O . THR A 1 96 ? -1.664 1.064 24.441 1.00 50.50 96 THR A O 1
ATOM 759 N N . TRP A 1 97 ? -0.728 1.213 26.487 1.00 51.25 97 TRP A N 1
ATOM 760 C CA . TRP A 1 97 ? -1.769 0.479 27.203 1.00 51.25 97 TRP A CA 1
ATOM 761 C C . TRP A 1 97 ? -2.800 1.437 27.792 1.00 51.25 97 TRP A C 1
ATOM 763 O O . TRP A 1 97 ? -2.434 2.402 28.462 1.00 51.25 97 TRP A O 1
ATOM 773 N N . ILE A 1 98 ? -4.080 1.122 27.608 1.00 57.34 98 ILE A N 1
ATOM 774 C CA . ILE A 1 98 ? -5.181 1.761 28.340 1.00 57.34 98 ILE A CA 1
ATOM 775 C C . ILE A 1 98 ? -5.795 0.778 29.339 1.00 57.34 98 ILE A C 1
ATOM 777 O O . ILE A 1 98 ? -5.769 -0.443 29.134 1.00 57.34 98 ILE A O 1
ATOM 781 N N . ALA A 1 99 ? -6.358 1.297 30.434 1.00 50.31 99 ALA A N 1
ATOM 782 C CA . ALA A 1 99 ? -7.046 0.476 31.423 1.00 50.31 99 ALA A CA 1
ATOM 783 C C . ALA A 1 99 ? -8.118 -0.408 30.759 1.00 50.31 99 ALA A C 1
ATOM 785 O O . ALA A 1 99 ? -8.886 0.044 29.907 1.00 50.31 99 ALA A O 1
ATOM 786 N N . GLY A 1 100 ? -8.149 -1.690 31.132 1.00 53.81 100 GLY A N 1
ATOM 787 C CA . GLY A 1 100 ? -8.947 -2.710 30.439 1.00 53.81 100 GLY A CA 1
ATOM 788 C C . GLY A 1 100 ? -8.162 -3.568 29.435 1.00 53.81 100 GLY A C 1
ATOM 789 O O . GLY A 1 100 ? -8.758 -4.422 28.790 1.00 53.81 100 GLY A O 1
ATOM 790 N N . GLY A 1 101 ? -6.838 -3.397 29.327 1.00 52.47 101 GLY A N 1
ATOM 791 C CA . GLY A 1 101 ? -5.953 -4.335 28.618 1.00 52.47 101 GLY A CA 1
ATOM 792 C C . GLY A 1 101 ? -5.906 -4.161 27.100 1.00 52.47 101 GLY A C 1
ATOM 793 O O . GLY A 1 101 ? -5.427 -5.045 26.393 1.00 52.47 101 GLY A O 1
ATOM 794 N N . ILE A 1 102 ? -6.390 -3.032 26.586 1.00 55.25 102 ILE A N 1
ATOM 795 C CA . ILE A 1 102 ? -6.342 -2.727 25.156 1.00 55.25 102 ILE A CA 1
ATOM 796 C C . ILE A 1 102 ? -4.999 -2.082 24.843 1.00 55.25 102 ILE A C 1
ATOM 798 O O . ILE A 1 102 ? -4.604 -1.096 25.471 1.00 55.25 102 ILE A O 1
ATOM 802 N N . MET A 1 103 ? -4.307 -2.658 23.864 1.00 56.09 103 MET A N 1
ATOM 803 C CA . MET A 1 103 ? -3.095 -2.089 23.297 1.00 56.09 103 MET A CA 1
ATOM 804 C C . MET A 1 103 ? -3.453 -1.266 22.066 1.00 56.09 103 MET A C 1
ATOM 806 O O . MET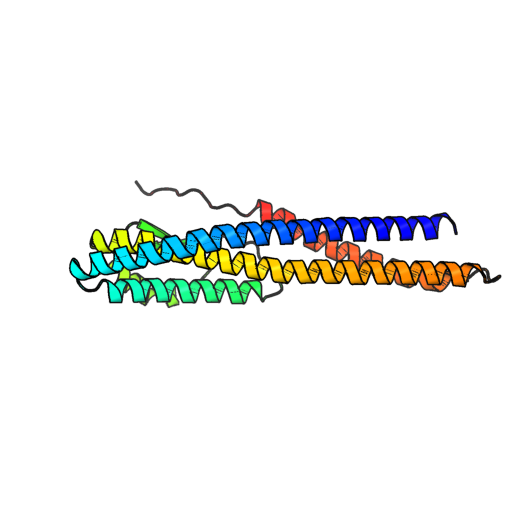 A 1 103 ? -4.086 -1.768 21.138 1.00 56.09 103 MET A O 1
ATOM 810 N N . ILE A 1 104 ? -2.986 -0.024 22.038 1.00 60.44 104 ILE A N 1
ATOM 811 C CA . ILE A 1 104 ? -3.050 0.829 20.859 1.00 60.44 104 ILE A CA 1
ATOM 812 C C . ILE A 1 104 ? -1.628 0.978 20.321 1.00 60.44 104 ILE A C 1
ATOM 814 O O . ILE A 1 104 ? -0.757 1.540 20.985 1.00 60.44 104 ILE A O 1
ATOM 818 N N . ALA A 1 105 ? -1.383 0.435 19.128 1.00 56.62 105 ALA A N 1
ATOM 819 C CA . ALA A 1 105 ? -0.109 0.580 18.435 1.00 56.62 105 ALA A CA 1
ATOM 820 C C . ALA A 1 105 ? -0.025 1.980 17.816 1.00 56.62 105 ALA A C 1
ATOM 822 O O . ALA A 1 105 ? -0.865 2.355 16.997 1.00 56.62 105 ALA A O 1
ATOM 823 N N . THR A 1 106 ? 0.981 2.755 18.216 1.00 56.69 106 THR A N 1
ATOM 824 C CA . THR A 1 106 ? 1.165 4.133 17.755 1.00 56.69 106 THR A CA 1
ATOM 825 C C . THR A 1 106 ? 2.560 4.318 17.175 1.00 56.69 106 THR A C 1
ATOM 827 O O . THR A 1 106 ? 3.551 3.791 17.681 1.00 56.69 106 THR A O 1
ATOM 830 N N . ALA A 1 107 ? 2.638 5.053 16.079 1.00 51.09 107 ALA A N 1
ATOM 831 C CA . ALA A 1 107 ? 3.874 5.382 15.397 1.00 51.09 107 ALA A CA 1
ATOM 832 C C . ALA A 1 107 ? 4.430 6.666 16.045 1.00 51.09 107 ALA A C 1
ATOM 834 O O . ALA A 1 107 ? 3.774 7.683 15.945 1.00 51.09 107 ALA A O 1
ATOM 835 N N . LYS A 1 108 ? 5.573 6.627 16.762 1.00 52.19 108 LYS A N 1
ATOM 836 C CA . LYS A 1 108 ? 6.283 7.774 17.413 1.00 52.19 108 LYS A CA 1
ATOM 837 C C . LYS A 1 108 ? 5.460 9.060 17.632 1.00 52.19 108 LYS A C 1
ATOM 839 O O . LYS A 1 108 ? 5.815 10.129 17.133 1.00 52.19 108 LYS A O 1
ATOM 844 N N . ILE A 1 109 ? 4.395 8.984 18.421 1.00 56.88 109 ILE A N 1
ATOM 845 C CA . ILE A 1 109 ? 3.579 10.168 18.677 1.00 56.88 109 ILE A CA 1
ATOM 846 C C . ILE A 1 109 ? 4.084 10.896 19.916 1.00 56.88 109 ILE A C 1
ATOM 848 O O . ILE A 1 109 ? 4.589 10.284 20.859 1.00 56.88 109 ILE A O 1
ATOM 852 N N . ASN A 1 110 ? 3.909 12.215 19.936 1.00 59.59 110 ASN A N 1
ATOM 853 C CA . ASN A 1 110 ? 4.022 12.999 21.152 1.00 59.59 110 ASN A CA 1
ATOM 854 C C . ASN A 1 110 ? 2.881 12.599 22.106 1.00 59.59 110 ASN A C 1
ATOM 856 O O . ASN A 1 110 ? 1.800 13.182 22.067 1.00 59.59 110 ASN A O 1
ATOM 860 N N . LEU A 1 111 ? 3.109 11.566 22.928 1.00 60.50 111 LEU A N 1
ATOM 861 C CA . LEU A 1 111 ? 2.130 10.989 23.864 1.00 60.50 111 LEU A CA 1
ATOM 862 C C . LEU A 1 111 ? 1.446 12.041 24.755 1.00 60.50 111 LEU A C 1
ATOM 864 O O . LEU A 1 111 ? 0.312 11.836 25.180 1.00 60.50 111 LEU A O 1
ATOM 868 N N . ALA A 1 112 ? 2.092 13.194 24.956 1.00 66.00 112 ALA A N 1
ATOM 869 C CA . ALA A 1 112 ? 1.542 14.338 25.670 1.00 66.00 112 ALA A CA 1
ATOM 870 C C . ALA A 1 112 ? 0.196 14.832 25.105 1.00 66.00 112 ALA A C 1
ATOM 872 O O . ALA A 1 112 ? -0.647 15.281 25.876 1.00 66.00 112 ALA A O 1
ATOM 873 N N . GLN A 1 113 ? -0.046 14.722 23.792 1.00 69.88 113 GLN A N 1
ATOM 874 C CA . GLN A 1 113 ? -1.311 15.171 23.190 1.00 69.88 113 GLN A CA 1
ATOM 875 C C . GLN A 1 113 ? -2.498 14.252 23.516 1.00 69.88 113 GLN A C 1
ATOM 877 O O . GLN A 1 113 ? -3.642 14.686 23.464 1.00 69.88 113 GLN A O 1
ATOM 882 N N . PHE A 1 114 ? -2.230 12.994 23.875 1.00 70.31 114 PHE A N 1
ATOM 883 C CA . PHE A 1 114 ? -3.253 12.010 24.242 1.00 70.31 114 PHE A CA 1
ATOM 884 C C . PHE A 1 114 ? -3.425 11.857 25.748 1.00 70.31 114 PHE A C 1
ATOM 886 O O . PHE A 1 114 ? -4.341 11.166 26.192 1.00 70.31 114 PHE A O 1
ATOM 893 N N . GLN A 1 115 ? -2.532 12.469 26.527 1.00 71.94 115 GLN A N 1
ATOM 894 C CA . GLN A 1 115 ? -2.493 12.360 27.977 1.00 71.94 115 GLN A CA 1
ATOM 895 C C . GLN A 1 115 ? -3.879 12.590 28.615 1.00 71.94 115 GLN A C 1
ATOM 897 O O . GLN A 1 115 ? -4.290 11.734 29.397 1.00 71.94 115 GLN A O 1
ATOM 902 N N . PRO A 1 116 ? -4.663 13.626 28.236 1.00 80.31 116 PRO A N 1
ATOM 903 C CA . PRO A 1 116 ? -5.973 13.854 28.848 1.00 80.31 116 PRO A CA 1
ATOM 904 C C . PRO A 1 116 ? -6.980 12.728 28.563 1.00 80.31 116 PRO A C 1
ATOM 906 O O . PRO A 1 116 ? -7.672 12.269 29.472 1.00 80.31 116 PRO A O 1
ATOM 909 N N . ALA A 1 117 ? -7.037 12.237 27.320 1.00 78.88 117 ALA A N 1
ATOM 910 C CA . ALA A 1 117 ? -7.943 11.157 26.931 1.00 78.88 117 ALA A CA 1
ATOM 911 C C . ALA A 1 117 ? -7.542 9.818 27.577 1.00 78.88 117 ALA A C 1
ATOM 913 O O . ALA A 1 117 ? -8.397 9.080 28.071 1.00 78.88 117 ALA A O 1
ATOM 914 N N . PHE A 1 118 ? -6.240 9.519 27.651 1.00 74.25 118 PHE A N 1
ATOM 915 C CA . PHE A 1 118 ? -5.739 8.336 28.354 1.00 74.25 118 PHE A CA 1
ATOM 916 C C . PHE A 1 118 ? -6.006 8.393 29.862 1.00 74.25 118 PHE A C 1
ATOM 918 O O . PHE A 1 118 ? -6.413 7.389 30.449 1.00 74.25 118 PHE A O 1
ATOM 925 N N . GLU A 1 119 ? -5.825 9.551 30.497 1.00 79.62 119 GLU A N 1
ATOM 926 C CA . GLU A 1 119 ? -6.131 9.745 31.917 1.00 79.62 119 GLU A CA 1
ATOM 927 C C . GLU A 1 119 ? -7.625 9.545 32.203 1.00 79.62 119 GLU A C 1
ATOM 929 O O . 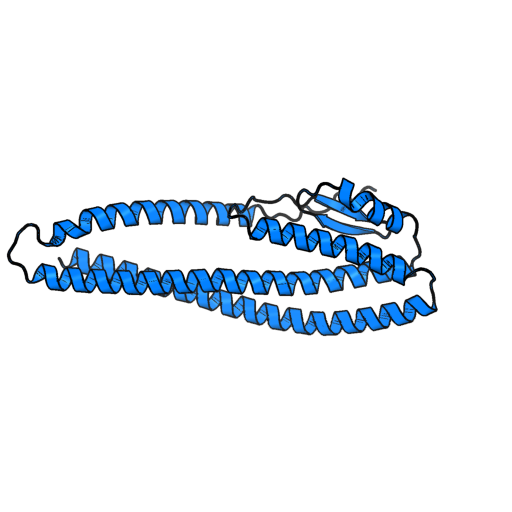GLU A 1 119 ? -7.973 8.826 33.144 1.00 79.62 119 GLU A O 1
ATOM 934 N N . ALA A 1 120 ? -8.510 10.078 31.355 1.00 79.81 120 ALA A N 1
ATOM 935 C CA . ALA A 1 120 ? -9.955 9.888 31.480 1.00 79.81 120 ALA A CA 1
ATOM 936 C C . ALA A 1 120 ? -10.378 8.409 31.347 1.00 79.81 120 ALA A C 1
ATOM 938 O O . ALA A 1 120 ? -11.194 7.910 32.133 1.00 79.81 120 ALA A O 1
ATOM 939 N N . LEU A 1 121 ? -9.779 7.667 30.407 1.00 76.25 121 LEU A N 1
ATOM 940 C CA . LEU A 1 121 ? -10.028 6.229 30.236 1.00 76.25 121 LEU A CA 1
ATOM 941 C C . LEU A 1 121 ? -9.486 5.389 31.403 1.00 76.25 121 LEU A C 1
ATOM 943 O O . LEU A 1 121 ? -10.071 4.357 31.752 1.00 76.25 121 LEU A O 1
ATOM 947 N N . ASN A 1 122 ? -8.392 5.819 32.033 1.00 69.81 122 ASN A N 1
ATOM 948 C CA . ASN A 1 122 ? -7.789 5.112 33.163 1.00 69.81 122 ASN A CA 1
ATOM 949 C C . ASN A 1 122 ? -8.560 5.293 34.480 1.00 69.81 122 ASN A C 1
ATOM 951 O O . ASN A 1 122 ? -8.457 4.446 35.365 1.00 69.81 122 ASN A O 1
ATOM 955 N N . GLN A 1 123 ? -9.374 6.344 34.607 1.00 73.50 123 GLN A N 1
ATOM 956 C CA . GLN A 1 123 ? -10.220 6.583 35.785 1.00 73.50 123 GLN A CA 1
ATOM 957 C C . GLN A 1 123 ? -11.545 5.797 35.767 1.00 73.50 123 GLN A C 1
ATOM 959 O O . GLN A 1 123 ? -12.232 5.704 36.783 1.00 73.50 123 GLN A O 1
ATOM 964 N N . THR A 1 124 ? -11.924 5.219 34.626 1.00 62.84 124 THR A N 1
ATOM 965 C CA . THR A 1 124 ? -13.270 4.685 34.360 1.00 62.84 124 THR A CA 1
ATOM 966 C C . THR A 1 124 ? -13.261 3.167 34.139 1.00 62.84 124 THR A C 1
ATOM 968 O O . THR A 1 124 ? -13.672 2.663 33.098 1.00 62.84 124 THR A O 1
ATOM 971 N N . ILE A 1 125 ? -12.790 2.406 35.132 1.00 62.53 125 ILE A N 1
ATOM 972 C CA . ILE A 1 125 ? -12.646 0.944 35.017 1.00 62.53 125 ILE A CA 1
ATOM 973 C C . ILE A 1 125 ? -13.937 0.230 35.462 1.00 62.53 125 ILE A C 1
ATOM 975 O O . ILE A 1 125 ? -14.143 -0.027 36.644 1.00 62.53 125 ILE A O 1
ATOM 979 N N . ASP A 1 126 ? -14.798 -0.115 34.499 1.00 74.88 126 ASP A N 1
ATOM 980 C CA . ASP A 1 126 ? -15.917 -1.066 34.654 1.00 74.88 126 ASP A CA 1
ATOM 981 C C . ASP A 1 126 ? -15.784 -2.179 33.601 1.00 74.88 126 ASP A C 1
ATOM 983 O O . ASP A 1 126 ? -15.419 -1.917 32.456 1.00 74.88 126 ASP A O 1
ATOM 987 N N . GLN A 1 127 ? -16.126 -3.422 33.952 1.00 72.62 127 GLN A N 1
ATOM 988 C CA . GLN A 1 127 ? -16.074 -4.577 33.048 1.00 72.62 127 GLN A CA 1
ATOM 989 C C . GLN A 1 127 ? -16.884 -4.355 31.764 1.00 72.62 127 GLN A C 1
ATOM 991 O O . GLN A 1 127 ? -16.443 -4.747 30.684 1.00 72.62 127 GLN A O 1
ATOM 996 N N . LYS A 1 128 ? -18.045 -3.692 31.856 1.00 77.19 128 LYS A N 1
ATOM 997 C CA . LYS A 1 128 ? -18.876 -3.384 30.679 1.00 77.19 128 LYS A CA 1
ATOM 998 C C . LYS A 1 128 ? -18.183 -2.395 29.744 1.00 77.19 128 LYS A C 1
ATOM 1000 O O . LYS A 1 128 ? -18.199 -2.596 28.532 1.00 77.19 128 LYS A O 1
ATOM 1005 N N . LYS A 1 129 ? -17.523 -1.378 30.304 1.00 75.62 129 LYS A N 1
ATOM 1006 C CA . LYS A 1 129 ? -16.706 -0.425 29.540 1.00 75.62 129 LYS A CA 1
ATOM 1007 C C . LYS A 1 129 ? -15.519 -1.128 28.892 1.00 75.62 129 LYS A C 1
ATOM 1009 O O . LYS A 1 129 ? -15.310 -0.961 27.701 1.00 75.62 129 LYS A O 1
ATOM 1014 N N . THR A 1 130 ? -14.827 -2.014 29.609 1.00 75.31 130 THR A N 1
ATOM 1015 C CA . THR A 1 130 ? -13.726 -2.817 29.052 1.00 75.31 130 THR A CA 1
ATOM 1016 C C . THR A 1 130 ? -14.153 -3.630 27.828 1.00 75.31 130 THR A C 1
ATOM 1018 O O . THR A 1 130 ? -13.504 -3.554 26.787 1.00 75.31 130 THR A O 1
ATOM 1021 N N . VAL A 1 131 ? -15.267 -4.368 27.913 1.00 74.38 131 VAL A N 1
ATOM 1022 C CA . VAL A 1 131 ? -15.793 -5.137 26.769 1.00 74.38 131 VAL A CA 1
ATOM 1023 C C . VAL A 1 131 ? -16.146 -4.210 25.604 1.00 74.38 131 VAL A C 1
ATOM 1025 O O . VAL A 1 131 ? -15.777 -4.497 24.465 1.00 74.38 131 VAL A O 1
ATOM 1028 N N . ASN A 1 132 ? -16.801 -3.078 25.881 1.00 79.31 132 ASN A N 1
ATOM 1029 C CA . ASN A 1 132 ? -17.146 -2.109 24.845 1.00 79.31 132 ASN A CA 1
ATOM 1030 C C . ASN A 1 132 ? -15.904 -1.531 24.157 1.00 79.31 132 ASN A C 1
ATOM 1032 O O . ASN A 1 132 ? -15.864 -1.475 22.935 1.00 79.31 132 ASN A O 1
ATOM 1036 N N . ARG A 1 133 ? -14.862 -1.168 24.913 1.00 77.62 133 ARG A N 1
ATOM 1037 C CA . ARG A 1 133 ? -13.612 -0.625 24.365 1.00 77.62 133 ARG A CA 1
ATOM 1038 C C . ARG A 1 133 ? -12.896 -1.630 23.456 1.00 77.62 133 ARG A C 1
ATOM 1040 O O . ARG A 1 133 ? -12.343 -1.216 22.437 1.00 77.62 133 ARG A O 1
ATOM 1047 N N . ILE A 1 134 ? -12.913 -2.930 23.787 1.00 73.94 134 ILE A N 1
ATOM 1048 C CA . ILE A 1 134 ? -12.303 -3.986 22.953 1.00 73.94 134 ILE A CA 1
ATOM 1049 C C . ILE A 1 134 ? -13.032 -4.056 21.610 1.00 73.94 134 ILE A C 1
ATOM 1051 O O . ILE A 1 134 ? -12.404 -3.981 20.554 1.00 73.94 134 ILE A O 1
ATOM 1055 N N . VAL A 1 135 ? -14.364 -4.156 21.653 1.00 79.31 135 VAL A N 1
ATOM 1056 C CA . VAL A 1 135 ? -15.203 -4.264 20.452 1.00 79.31 135 VAL A CA 1
ATOM 1057 C C . VAL A 1 135 ? -15.145 -2.979 19.622 1.00 79.31 135 VAL A C 1
ATOM 1059 O O . VAL A 1 135 ? -14.998 -3.043 18.403 1.00 79.31 135 VAL A O 1
ATOM 1062 N N . PHE A 1 136 ? -15.175 -1.812 20.270 1.00 80.62 136 PHE A N 1
ATOM 1063 C CA . PHE A 1 136 ? -15.028 -0.509 19.627 1.00 80.62 136 PHE A CA 1
ATOM 1064 C C . PHE A 1 136 ? -13.685 -0.401 18.904 1.00 80.62 136 PHE A C 1
ATOM 1066 O O . PHE A 1 136 ? -13.670 -0.166 17.698 1.00 80.62 136 PHE A O 1
ATOM 1073 N N . THR A 1 137 ? -12.571 -0.656 19.599 1.00 77.19 137 THR A N 1
ATOM 1074 C CA . THR A 1 137 ? -11.217 -0.627 19.017 1.00 77.19 137 THR A CA 1
ATOM 1075 C C . THR A 1 137 ? -11.102 -1.554 17.815 1.00 77.19 137 THR A C 1
ATOM 1077 O O . THR A 1 137 ? -10.609 -1.148 16.766 1.00 77.19 137 THR A O 1
ATOM 1080 N N . ALA A 1 138 ? -11.602 -2.785 17.936 1.00 74.88 138 ALA A N 1
ATOM 1081 C CA . ALA A 1 138 ? -11.585 -3.735 16.835 1.00 74.88 138 ALA A CA 1
ATOM 1082 C C . ALA A 1 138 ? -12.413 -3.232 15.634 1.00 74.88 138 ALA A C 1
ATOM 1084 O O . ALA A 1 138 ? -11.943 -3.311 14.501 1.00 74.88 138 ALA A O 1
ATOM 1085 N N . SER A 1 139 ? -13.595 -2.644 15.866 1.00 80.12 139 SER A N 1
ATOM 1086 C CA . SER A 1 139 ? -14.428 -2.073 14.793 1.00 80.12 139 SER A CA 1
ATOM 1087 C C . SER A 1 139 ? -13.761 -0.885 14.082 1.00 80.12 139 SER A C 1
ATOM 1089 O O . SER A 1 139 ? -13.836 -0.768 12.854 1.00 80.12 139 SER A O 1
ATOM 1091 N N . GLN A 1 140 ? -13.058 -0.027 14.832 1.00 80.06 140 GLN A N 1
ATOM 1092 C CA . GLN A 1 140 ? -12.324 1.109 14.273 1.00 80.06 140 GLN A CA 1
ATOM 1093 C C . GLN A 1 140 ? -11.125 0.625 13.457 1.00 80.06 140 GLN A C 1
ATOM 1095 O O . GLN A 1 140 ? -10.961 1.049 12.320 1.00 80.06 140 GLN A O 1
ATOM 1100 N N . ASN A 1 141 ? -10.359 -0.347 13.960 1.00 74.81 141 ASN A N 1
ATOM 1101 C CA . ASN A 1 141 ? -9.221 -0.913 13.233 1.00 74.81 141 ASN A CA 1
ATOM 1102 C C . ASN A 1 141 ? -9.628 -1.535 11.887 1.00 74.81 141 ASN A C 1
ATOM 1104 O O . ASN A 1 141 ? -8.937 -1.339 10.893 1.00 74.81 141 ASN A O 1
ATOM 1108 N N . VAL A 1 142 ? -10.768 -2.232 11.819 1.00 79.75 142 VAL A N 1
ATOM 1109 C CA . VAL A 1 142 ? -11.296 -2.778 10.551 1.00 79.75 142 VAL A CA 1
ATOM 1110 C C . VAL A 1 142 ? -11.673 -1.658 9.565 1.00 79.75 142 VAL A C 1
ATOM 1112 O O . VAL A 1 142 ? -11.456 -1.775 8.354 1.00 79.75 142 VAL A O 1
ATOM 1115 N N . SER A 1 143 ? -12.190 -0.541 10.077 1.00 78.81 143 SER A N 1
ATOM 1116 C CA . SER A 1 143 ? -12.517 0.644 9.270 1.00 78.81 143 SER A CA 1
ATOM 1117 C C . SER A 1 143 ? -11.248 1.312 8.727 1.00 78.81 143 SER A C 1
ATOM 1119 O O . SER A 1 143 ? -11.151 1.596 7.534 1.00 78.81 143 SER A O 1
ATOM 1121 N N . GLU A 1 144 ? -10.235 1.467 9.578 1.00 76.94 144 GLU A N 1
ATOM 1122 C CA . GLU A 1 144 ? -8.916 1.995 9.220 1.00 76.94 144 GLU A CA 1
ATOM 1123 C C . GLU A 1 144 ? -8.202 1.115 8.188 1.00 76.94 144 GLU A C 1
ATOM 1125 O O . GLU A 1 144 ? -7.640 1.630 7.223 1.00 76.94 144 GLU A O 1
ATOM 1130 N N . MET A 1 145 ? -8.281 -0.214 8.319 1.00 76.12 145 MET A N 1
ATOM 1131 C CA . MET A 1 145 ? -7.760 -1.146 7.313 1.00 76.12 145 MET A CA 1
ATOM 1132 C C . MET A 1 145 ? -8.427 -0.936 5.951 1.00 76.12 145 MET A C 1
ATOM 1134 O O . MET A 1 145 ? -7.745 -0.926 4.929 1.00 76.12 145 MET A O 1
ATOM 1138 N N . THR A 1 146 ? -9.746 -0.722 5.922 1.00 81.81 146 THR A N 1
ATOM 1139 C CA . THR A 1 146 ? -10.475 -0.442 4.674 1.00 81.81 146 THR A CA 1
ATOM 1140 C C . THR A 1 146 ? -9.965 0.840 4.007 1.00 81.81 146 THR A C 1
ATOM 1142 O O . THR A 1 146 ? -9.752 0.854 2.791 1.00 81.81 146 THR A O 1
ATOM 1145 N N . ASN A 1 147 ? -9.728 1.896 4.791 1.00 79.88 147 ASN A N 1
ATOM 1146 C CA . ASN A 1 147 ? -9.193 3.169 4.301 1.00 79.88 147 ASN A CA 1
ATOM 1147 C C . ASN A 1 147 ? -7.753 3.023 3.790 1.00 79.88 147 ASN A C 1
ATOM 1149 O O . ASN A 1 147 ? -7.465 3.423 2.664 1.00 79.88 147 ASN A O 1
ATOM 1153 N N . ALA A 1 148 ? -6.883 2.362 4.557 1.00 77.94 148 ALA A N 1
ATOM 1154 C CA . ALA A 1 148 ? -5.494 2.122 4.175 1.00 77.94 148 ALA A CA 1
ATOM 1155 C C . ALA A 1 148 ? -5.382 1.311 2.873 1.00 77.94 148 ALA A C 1
ATOM 1157 O O . ALA A 1 148 ? -4.589 1.649 1.995 1.00 77.94 148 ALA A O 1
ATOM 1158 N N . ILE A 1 149 ? -6.218 0.278 2.701 1.00 79.38 149 ILE A N 1
ATOM 1159 C CA . ILE A 1 149 ? -6.276 -0.485 1.447 1.00 79.38 149 ILE A CA 1
ATOM 1160 C C . ILE A 1 149 ? -6.743 0.412 0.291 1.00 79.38 149 ILE A C 1
ATOM 1162 O O . ILE A 1 149 ? -6.212 0.322 -0.814 1.00 79.38 149 ILE A O 1
ATOM 1166 N N . ASN A 1 150 ? -7.721 1.291 0.522 1.00 78.31 150 ASN A N 1
ATOM 1167 C CA . ASN A 1 150 ? -8.215 2.203 -0.506 1.00 78.31 150 ASN A CA 1
ATOM 1168 C C . ASN A 1 150 ? -7.144 3.204 -0.970 1.00 78.31 150 ASN A C 1
ATOM 1170 O O . ASN A 1 150 ? -7.026 3.456 -2.169 1.00 78.31 150 ASN A O 1
ATOM 1174 N N . ASP A 1 151 ? -6.350 3.748 -0.050 1.00 74.69 151 ASP A N 1
ATOM 1175 C CA . ASP A 1 151 ? -5.254 4.655 -0.395 1.00 74.69 151 ASP A CA 1
ATOM 1176 C C . ASP A 1 151 ? -4.096 3.911 -1.073 1.00 74.69 151 ASP A C 1
ATOM 1178 O O . ASP A 1 151 ? -3.572 4.388 -2.082 1.00 74.69 151 ASP A O 1
ATOM 1182 N N . ALA A 1 152 ? -3.787 2.683 -0.642 1.00 74.00 152 ALA A N 1
ATOM 1183 C CA . ALA A 1 152 ? -2.846 1.813 -1.347 1.00 74.00 152 ALA A CA 1
ATOM 1184 C C . ALA A 1 152 ? -3.288 1.534 -2.796 1.00 74.00 152 ALA A C 1
ATOM 1186 O O . ALA A 1 152 ? -2.472 1.618 -3.712 1.00 74.00 152 ALA A O 1
ATOM 1187 N N . VAL A 1 153 ? -4.580 1.268 -3.032 1.00 77.81 153 VAL A N 1
ATOM 1188 C CA . VAL A 1 153 ? -5.134 1.084 -4.386 1.00 77.81 153 VAL A CA 1
ATOM 1189 C C . VAL A 1 153 ? -4.931 2.332 -5.253 1.00 77.81 153 VAL A C 1
ATOM 1191 O O . VAL A 1 153 ? -4.518 2.198 -6.403 1.00 77.81 153 VAL A O 1
ATOM 1194 N N . LYS A 1 154 ? -5.157 3.543 -4.723 1.00 78.12 154 LYS A N 1
ATOM 1195 C CA . LYS A 1 154 ? -4.913 4.794 -5.469 1.00 78.12 154 LYS A CA 1
ATOM 1196 C C . LYS A 1 154 ? -3.435 4.962 -5.832 1.00 78.12 154 LYS A C 1
ATOM 1198 O O . LYS A 1 154 ? -3.120 5.264 -6.980 1.00 78.12 154 LYS A O 1
ATOM 1203 N N . SER A 1 155 ? -2.531 4.733 -4.881 1.00 74.38 155 SER A N 1
ATOM 1204 C CA . SER A 1 155 ? -1.084 4.838 -5.116 1.00 74.38 155 SER A CA 1
ATOM 1205 C C . SER A 1 155 ? -0.583 3.800 -6.123 1.00 74.38 155 SER A C 1
ATOM 1207 O O . SER A 1 155 ? 0.254 4.101 -6.970 1.00 74.38 155 SER A O 1
ATOM 1209 N N . LEU A 1 156 ? -1.126 2.581 -6.095 1.00 78.19 156 LEU A N 1
ATOM 1210 C CA . LEU A 1 156 ? -0.810 1.554 -7.089 1.00 78.19 156 LEU A CA 1
ATOM 1211 C C . LEU A 1 156 ? -1.385 1.880 -8.469 1.00 78.19 156 LEU A C 1
ATOM 1213 O O . LEU A 1 156 ? -0.751 1.562 -9.475 1.00 78.19 156 LEU A O 1
ATOM 1217 N N . GLN A 1 157 ? -2.540 2.546 -8.542 1.00 77.38 157 GLN A N 1
ATOM 1218 C CA . GLN A 1 157 ? -3.077 3.030 -9.814 1.00 77.38 157 GLN A CA 1
ATOM 1219 C C . GLN A 1 157 ? -2.121 4.035 -10.466 1.00 77.38 157 GLN A C 1
ATOM 1221 O O . GLN A 1 157 ? -1.853 3.926 -11.660 1.00 77.38 157 GLN A O 1
ATOM 1226 N N . TYR A 1 158 ? -1.512 4.925 -9.676 1.00 72.19 158 TYR A N 1
ATOM 1227 C CA . TYR A 1 158 ? -0.451 5.802 -10.173 1.00 72.19 158 TYR A CA 1
ATOM 1228 C C . TYR A 1 158 ? 0.729 5.004 -10.755 1.00 72.19 158 TYR A C 1
ATOM 1230 O O . TYR A 1 158 ? 1.227 5.341 -11.825 1.00 72.19 158 TYR A O 1
ATOM 1238 N N . MET A 1 159 ? 1.147 3.901 -10.119 1.00 73.94 159 MET A N 1
ATOM 1239 C CA . MET A 1 159 ? 2.196 3.030 -10.677 1.00 73.94 159 MET A CA 1
ATOM 1240 C C . MET A 1 159 ? 1.782 2.388 -12.009 1.00 73.94 159 MET A C 1
ATOM 1242 O O . MET A 1 159 ? 2.599 2.301 -12.923 1.00 73.94 159 MET A O 1
ATOM 1246 N N . VAL A 1 160 ? 0.524 1.955 -12.152 1.00 77.12 160 VAL A N 1
ATOM 1247 C CA . VAL A 1 160 ? -0.005 1.442 -13.431 1.00 77.12 160 VAL A CA 1
ATOM 1248 C C . VAL A 1 160 ? 0.072 2.508 -14.524 1.00 77.12 160 VAL A C 1
ATOM 1250 O O . VAL A 1 160 ? 0.467 2.198 -15.650 1.00 77.12 160 VAL A O 1
ATOM 1253 N N . ASP A 1 161 ? -0.258 3.755 -14.196 1.00 77.06 161 ASP A N 1
ATOM 1254 C CA . ASP A 1 161 ? -0.194 4.871 -15.138 1.00 77.06 161 ASP A CA 1
ATOM 1255 C C . ASP A 1 161 ? 1.253 5.169 -15.559 1.00 77.06 161 ASP A C 1
ATOM 1257 O O . ASP A 1 161 ? 1.513 5.367 -16.746 1.00 77.06 161 ASP A O 1
ATOM 1261 N N . GLN A 1 162 ? 2.215 5.090 -14.631 1.00 77.25 162 GLN A N 1
ATOM 1262 C CA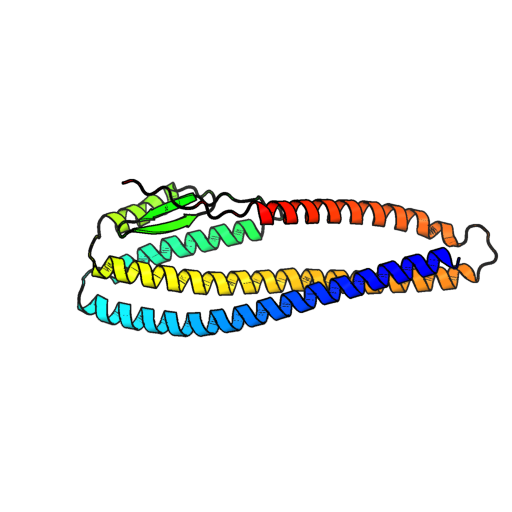 . GLN A 1 162 ? 3.646 5.195 -14.954 1.00 77.25 162 GLN A CA 1
ATOM 1263 C C . GLN A 1 162 ? 4.107 4.088 -15.914 1.00 77.25 162 GLN A C 1
ATOM 1265 O O . GLN A 1 162 ? 4.842 4.359 -16.862 1.00 77.25 162 GLN A O 1
ATOM 1270 N N . TRP A 1 163 ? 3.651 2.843 -15.731 1.00 83.50 163 TRP A N 1
ATOM 1271 C CA . TRP A 1 163 ? 3.979 1.765 -16.670 1.00 83.50 163 TRP A CA 1
ATOM 1272 C C . TRP A 1 163 ? 3.354 1.967 -18.058 1.00 83.50 163 TRP A C 1
ATOM 1274 O O . TRP A 1 163 ? 3.980 1.623 -19.058 1.00 83.50 163 TRP A O 1
ATOM 1284 N N . ASN A 1 164 ? 2.145 2.535 -18.139 1.00 79.88 164 ASN A N 1
ATOM 1285 C CA . ASN A 1 164 ? 1.519 2.894 -19.419 1.00 79.88 164 ASN A CA 1
ATOM 1286 C C . ASN A 1 164 ? 2.308 3.976 -20.165 1.00 79.88 164 ASN A C 1
ATOM 1288 O O . ASN A 1 164 ? 2.469 3.898 -21.387 1.00 79.88 164 ASN A O 1
ATOM 1292 N N . ASP A 1 165 ? 2.783 4.983 -19.433 1.00 75.62 165 ASP A N 1
ATOM 1293 C CA . ASP A 1 165 ? 3.600 6.048 -20.003 1.00 75.62 165 ASP A CA 1
ATOM 1294 C C . ASP A 1 165 ? 4.931 5.491 -20.521 1.00 75.62 165 ASP A C 1
ATOM 1296 O O . ASP A 1 165 ? 5.281 5.709 -21.680 1.00 75.62 165 ASP A O 1
ATOM 1300 N N . LEU A 1 166 ? 5.609 4.656 -19.726 1.00 80.75 166 LEU A N 1
ATOM 1301 C CA . LEU A 1 166 ? 6.830 3.972 -20.153 1.00 80.75 166 LEU A CA 1
ATOM 1302 C C . LEU A 1 166 ? 6.603 3.134 -21.417 1.00 80.75 166 LEU A C 1
ATOM 1304 O O . LEU A 1 166 ? 7.355 3.291 -22.374 1.00 80.75 166 LEU A O 1
ATOM 1308 N N . ASP A 1 167 ? 5.558 2.303 -21.481 1.00 78.44 167 ASP A N 1
ATOM 1309 C CA . ASP A 1 167 ? 5.241 1.504 -22.679 1.00 78.44 167 ASP A CA 1
ATOM 1310 C C . ASP A 1 167 ? 5.116 2.385 -23.938 1.00 78.44 167 ASP A C 1
ATOM 1312 O O . ASP A 1 167 ? 5.666 2.072 -25.000 1.00 78.44 167 ASP A O 1
ATOM 1316 N N . SER A 1 168 ? 4.465 3.543 -23.793 1.00 77.81 168 SER A N 1
ATOM 1317 C CA . SER A 1 168 ? 4.309 4.534 -24.863 1.00 77.81 168 SER A CA 1
ATOM 1318 C C . SER A 1 168 ? 5.645 5.172 -25.262 1.00 77.81 168 SER A C 1
ATOM 1320 O O . SER A 1 168 ? 5.920 5.343 -26.454 1.00 77.81 168 SER A O 1
ATOM 1322 N N . GLN A 1 169 ? 6.509 5.485 -24.291 1.00 79.25 169 GLN A N 1
ATOM 1323 C CA . GLN A 1 169 ? 7.853 6.006 -24.548 1.00 79.25 169 GLN A CA 1
ATOM 1324 C C . GLN A 1 169 ? 8.723 4.983 -25.295 1.00 79.25 169 GLN A C 1
ATOM 1326 O O . GLN A 1 169 ? 9.357 5.339 -26.292 1.00 79.25 169 GLN A O 1
ATOM 1331 N N . TYR A 1 170 ? 8.711 3.710 -24.882 1.00 83.75 170 TYR A N 1
ATOM 1332 C CA . TYR A 1 170 ? 9.431 2.630 -25.569 1.00 83.75 170 TYR A CA 1
ATOM 1333 C C . TYR A 1 170 ? 8.942 2.466 -27.016 1.00 83.75 170 TYR A C 1
ATOM 1335 O O . TYR A 1 170 ? 9.763 2.404 -27.934 1.00 83.75 170 TYR A O 1
ATOM 1343 N N . ALA A 1 171 ? 7.626 2.508 -27.258 1.00 84.19 171 ALA A N 1
ATOM 1344 C CA . ALA A 1 171 ? 7.069 2.491 -28.614 1.00 84.19 171 ALA A CA 1
ATOM 1345 C C . ALA A 1 171 ? 7.553 3.680 -29.472 1.00 84.19 171 ALA A C 1
ATOM 1347 O O . ALA A 1 171 ? 7.915 3.508 -30.639 1.00 84.19 171 ALA A O 1
ATOM 1348 N N . GLY A 1 172 ? 7.613 4.885 -28.896 1.00 81.25 172 GLY A N 1
ATOM 1349 C CA . GLY A 1 172 ? 8.134 6.077 -29.575 1.00 81.25 172 GLY A CA 1
ATOM 1350 C C . GLY A 1 172 ? 9.626 5.976 -29.919 1.00 81.25 172 GLY A C 1
ATOM 1351 O O . GLY A 1 172 ? 10.052 6.400 -31.001 1.00 81.25 172 GLY A O 1
ATOM 1352 N N . VAL A 1 173 ? 10.426 5.372 -29.035 1.00 84.56 173 VAL A N 1
ATOM 1353 C CA . VAL A 1 173 ? 11.850 5.092 -29.282 1.00 84.56 173 VAL A CA 1
ATOM 1354 C C . VAL A 1 173 ? 12.016 4.071 -30.407 1.00 84.56 173 VAL A C 1
ATOM 1356 O O . VAL A 1 173 ? 12.816 4.316 -31.310 1.00 84.56 173 VAL A O 1
ATOM 1359 N N . LEU A 1 174 ? 11.233 2.985 -30.416 1.00 87.88 174 LEU A N 1
ATOM 1360 C CA . LEU A 1 174 ? 11.242 1.993 -31.501 1.00 87.88 174 LEU A CA 1
ATOM 1361 C C . LEU A 1 174 ? 10.934 2.639 -32.855 1.00 87.88 174 LEU A C 1
ATOM 1363 O O . LEU A 1 174 ? 11.702 2.475 -33.802 1.00 87.88 174 LEU A O 1
ATOM 1367 N N . GLN A 1 175 ? 9.891 3.470 -32.928 1.00 87.12 175 GLN A N 1
ATOM 1368 C CA . GLN A 1 175 ? 9.555 4.201 -34.152 1.00 87.12 175 GLN A CA 1
ATOM 1369 C C . GLN A 1 175 ? 10.685 5.155 -34.587 1.00 87.12 175 GLN A C 1
ATOM 1371 O O . GLN A 1 175 ? 10.943 5.341 -35.779 1.00 87.12 175 GLN A O 1
ATOM 1376 N N . SER A 1 176 ? 11.367 5.785 -33.628 1.00 85.50 176 SER A N 1
ATOM 1377 C CA . SER A 1 176 ? 12.496 6.680 -33.904 1.00 85.50 176 SER A CA 1
ATOM 1378 C C . SER A 1 176 ? 13.724 5.919 -34.409 1.00 85.50 176 SER A C 1
ATOM 1380 O O . SER A 1 176 ? 14.425 6.420 -35.288 1.00 85.50 176 SER A O 1
ATOM 1382 N N . ILE A 1 177 ? 13.970 4.711 -33.892 1.00 86.69 177 ILE A N 1
ATOM 1383 C CA . ILE A 1 177 ? 15.012 3.800 -34.381 1.00 86.69 177 ILE A CA 1
ATOM 1384 C C . ILE A 1 177 ? 14.720 3.406 -35.829 1.00 86.69 177 ILE A C 1
ATOM 1386 O O . ILE A 1 177 ? 15.612 3.529 -36.664 1.00 86.69 177 ILE A O 1
ATOM 1390 N N . GLU A 1 178 ? 13.485 3.010 -36.144 1.00 87.06 178 GLU A N 1
ATOM 1391 C CA . GLU A 1 178 ? 13.080 2.629 -37.505 1.00 87.06 178 GLU A CA 1
ATOM 1392 C C . GLU A 1 178 ? 13.307 3.770 -38.506 1.00 87.06 178 GLU A C 1
ATOM 1394 O O . GLU A 1 178 ? 14.016 3.597 -39.494 1.00 87.06 178 GLU A O 1
ATOM 1399 N N . LYS A 1 179 ? 12.826 4.980 -38.194 1.00 85.88 179 LYS A N 1
ATOM 1400 C CA . LYS A 1 179 ? 13.035 6.175 -39.037 1.00 85.88 179 LYS A CA 1
ATOM 1401 C C . LYS A 1 179 ? 14.504 6.577 -39.171 1.00 85.88 179 LYS A C 1
ATOM 1403 O O . LYS A 1 179 ? 14.914 7.157 -40.175 1.00 85.88 179 LYS A O 1
ATOM 1408 N N . ALA A 1 180 ? 15.303 6.375 -38.125 1.00 85.00 180 ALA A N 1
ATOM 1409 C CA . ALA A 1 180 ? 16.725 6.685 -38.170 1.00 85.00 180 ALA A CA 1
ATOM 1410 C C . ALA A 1 180 ? 17.490 5.679 -39.030 1.00 85.00 180 ALA A C 1
ATOM 1412 O O . ALA A 1 180 ? 18.467 6.065 -39.666 1.00 85.00 180 ALA A O 1
ATOM 1413 N N . ASP A 1 181 ? 17.050 4.424 -39.072 1.00 83.62 181 ASP A N 1
ATOM 1414 C CA . ASP A 1 181 ? 17.712 3.361 -39.817 1.00 83.62 181 ASP A CA 1
ATOM 1415 C C . ASP A 1 181 ? 17.617 3.532 -41.341 1.00 83.62 181 ASP A C 1
ATOM 1417 O O . ASP A 1 181 ? 18.546 3.173 -42.062 1.00 83.62 181 ASP A O 1
ATOM 1421 N N . GLU A 1 182 ? 16.577 4.220 -41.817 1.00 83.81 182 GLU A N 1
ATOM 1422 C CA . GLU A 1 182 ? 16.423 4.649 -43.215 1.00 83.81 182 GLU A CA 1
ATOM 1423 C C . GLU A 1 182 ? 17.513 5.644 -43.673 1.00 83.81 182 GLU A C 1
ATOM 1425 O O . GLU A 1 182 ? 17.687 5.890 -44.869 1.00 83.81 182 GLU A O 1
ATOM 1430 N N . LYS A 1 183 ? 18.276 6.240 -42.744 1.00 81.31 183 LYS A N 1
ATOM 1431 C CA . LYS A 1 183 ? 19.308 7.239 -43.060 1.00 81.31 183 LYS A CA 1
ATOM 1432 C C . LYS A 1 183 ? 20.660 6.583 -43.364 1.00 81.31 183 LYS A C 1
ATOM 1434 O O . LYS A 1 183 ? 21.206 5.810 -42.576 1.00 81.31 183 LYS A O 1
ATOM 1439 N N . ALA A 1 184 ? 21.296 7.020 -44.451 1.00 72.81 184 ALA A N 1
ATOM 1440 C CA . ALA A 1 184 ? 22.629 6.563 -44.866 1.00 72.81 184 ALA A CA 1
ATOM 1441 C C . ALA A 1 184 ? 23.801 7.121 -44.019 1.00 72.81 184 ALA A C 1
ATOM 1443 O O . ALA A 1 184 ? 24.964 6.879 -44.335 1.00 72.81 184 ALA A O 1
ATOM 1444 N N . THR A 1 185 ? 23.535 7.888 -42.954 1.00 78.69 185 THR A N 1
ATOM 1445 C CA . THR A 1 185 ? 24.576 8.544 -42.146 1.00 78.69 185 THR A CA 1
ATOM 1446 C C . THR A 1 185 ? 25.097 7.647 -41.020 1.00 78.69 185 THR A C 1
ATOM 1448 O O . THR A 1 185 ? 24.332 6.999 -40.310 1.00 78.69 185 THR A O 1
ATOM 1451 N N . ALA A 1 186 ? 26.415 7.663 -40.790 1.00 72.81 186 ALA A N 1
ATOM 1452 C CA . ALA A 1 186 ? 27.064 6.838 -39.762 1.00 72.81 186 ALA A CA 1
ATOM 1453 C C . ALA A 1 186 ? 26.617 7.162 -38.317 1.00 72.81 186 ALA A C 1
ATOM 1455 O O . ALA A 1 186 ? 26.620 6.285 -37.460 1.00 72.81 186 ALA A O 1
ATOM 1456 N N . ASN A 1 187 ? 26.172 8.398 -38.050 1.00 80.88 187 ASN A N 1
ATOM 1457 C CA . ASN A 1 187 ? 25.775 8.875 -36.714 1.00 80.88 187 ASN A CA 1
ATOM 1458 C C . ASN A 1 187 ? 24.254 8.881 -36.478 1.00 80.88 187 ASN A C 1
ATOM 1460 O O . ASN A 1 187 ? 23.770 9.573 -35.582 1.00 80.88 187 ASN A O 1
ATOM 1464 N N . ARG A 1 188 ? 23.477 8.132 -37.268 1.00 80.75 188 ARG A N 1
ATOM 1465 C CA . ARG A 1 188 ? 22.003 8.183 -37.243 1.00 80.75 188 ARG A CA 1
ATOM 1466 C C . ARG A 1 188 ? 21.353 7.868 -35.887 1.00 80.75 188 ARG A C 1
ATOM 1468 O O . ARG A 1 188 ? 20.252 8.340 -35.639 1.00 80.75 188 ARG A O 1
ATOM 1475 N N . PHE A 1 189 ? 22.052 7.165 -34.992 1.00 83.94 189 PHE A N 1
ATOM 1476 C CA . PHE A 1 189 ? 21.581 6.807 -33.644 1.00 83.94 189 PHE A CA 1
ATOM 1477 C C . PHE A 1 189 ? 22.216 7.624 -32.505 1.00 83.94 189 PHE A C 1
ATOM 1479 O O . PHE A 1 189 ? 21.984 7.323 -31.337 1.00 83.94 189 PHE A O 1
ATOM 1486 N N . ALA A 1 190 ? 23.010 8.661 -32.803 1.00 84.38 190 ALA A N 1
ATOM 1487 C CA . ALA A 1 190 ? 23.715 9.440 -31.775 1.00 84.38 190 ALA A CA 1
ATOM 1488 C C . ALA A 1 190 ? 22.773 10.085 -30.735 1.00 84.38 190 ALA A C 1
ATOM 1490 O O . ALA A 1 190 ? 23.174 10.296 -29.594 1.00 84.38 190 ALA A O 1
ATOM 1491 N N . PHE A 1 191 ? 21.513 10.337 -31.108 1.00 82.12 191 PHE A N 1
ATOM 1492 C CA . PHE A 1 191 ? 20.479 10.879 -30.222 1.00 82.12 191 PHE A CA 1
ATOM 1493 C C . PHE A 1 191 ? 20.070 9.926 -29.084 1.00 82.12 191 PHE A C 1
ATOM 1495 O O . PHE A 1 191 ? 19.609 10.393 -28.048 1.00 82.12 191 PHE A O 1
ATOM 1502 N N . LEU A 1 192 ? 20.255 8.609 -29.247 1.00 83.44 192 LEU A N 1
ATOM 1503 C CA . LEU A 1 192 ? 19.843 7.612 -28.251 1.00 83.44 192 LEU A CA 1
ATOM 1504 C C . LEU A 1 192 ? 20.798 7.530 -27.069 1.00 83.44 192 LEU A C 1
ATOM 1506 O O . LEU A 1 192 ? 20.376 7.196 -25.970 1.00 83.44 192 LEU A O 1
ATOM 1510 N N . LYS A 1 193 ? 22.080 7.845 -27.269 1.00 84.25 193 LYS A N 1
ATOM 1511 C CA . LYS A 1 193 ? 23.092 7.757 -26.213 1.00 84.25 193 LYS A CA 1
ATOM 1512 C C . LYS A 1 193 ? 22.723 8.566 -24.953 1.00 84.25 193 LYS A C 1
ATOM 1514 O O . LYS A 1 193 ? 22.634 7.950 -23.896 1.00 84.25 193 LYS A O 1
ATOM 1519 N N . PRO A 1 194 ? 22.430 9.880 -25.033 1.00 80.50 194 PRO A N 1
ATOM 1520 C CA . PRO A 1 194 ? 22.043 10.645 -23.845 1.00 80.50 194 PRO A CA 1
ATOM 1521 C C . PRO A 1 194 ? 20.716 10.176 -23.223 1.00 80.50 194 PRO A C 1
ATOM 1523 O O . PRO A 1 194 ? 20.550 10.269 -22.008 1.00 80.50 194 PRO A O 1
ATOM 1526 N N . MET A 1 195 ? 19.784 9.644 -24.024 1.00 76.56 195 MET A N 1
ATOM 1527 C CA . MET A 1 195 ? 18.524 9.078 -23.521 1.00 76.56 195 MET A CA 1
ATOM 1528 C C . MET A 1 195 ? 18.765 7.793 -22.720 1.00 76.56 195 MET A C 1
ATOM 1530 O O . MET A 1 195 ? 18.219 7.641 -21.632 1.00 76.56 195 MET A O 1
ATOM 1534 N N . LEU A 1 196 ? 19.619 6.898 -23.225 1.00 79.62 196 LEU A N 1
ATOM 1535 C CA . LEU A 1 196 ? 19.993 5.651 -22.553 1.00 79.62 196 LEU A CA 1
ATOM 1536 C C . LEU A 1 196 ? 20.768 5.909 -21.260 1.00 79.62 196 LEU A C 1
ATOM 1538 O O . LEU A 1 196 ? 20.492 5.259 -20.255 1.00 79.62 196 LEU A O 1
ATOM 1542 N N . ASP A 1 197 ? 21.703 6.864 -21.271 1.00 78.19 197 ASP A N 1
ATOM 1543 C CA . ASP A 1 197 ? 22.466 7.240 -20.077 1.00 78.19 197 ASP A CA 1
ATOM 1544 C C . ASP A 1 197 ? 21.531 7.805 -18.990 1.00 78.19 197 ASP A C 1
ATOM 1546 O O . ASP A 1 197 ? 21.579 7.365 -17.842 1.00 78.19 197 ASP A O 1
ATOM 1550 N N . THR A 1 198 ? 20.596 8.685 -19.370 1.00 73.88 198 THR A N 1
ATOM 1551 C CA . THR A 1 198 ? 19.590 9.242 -18.446 1.00 73.88 198 THR A CA 1
ATOM 1552 C C . THR A 1 198 ? 18.669 8.155 -17.888 1.00 73.88 198 THR A C 1
ATOM 1554 O O . THR A 1 198 ? 18.479 8.061 -16.677 1.00 73.88 198 THR A O 1
ATOM 1557 N N . ALA A 1 199 ? 18.128 7.292 -18.755 1.00 72.19 199 ALA A N 1
ATOM 1558 C CA . ALA A 1 199 ? 17.239 6.208 -18.345 1.00 72.19 199 ALA A CA 1
ATOM 1559 C C . ALA A 1 199 ? 17.940 5.226 -17.397 1.00 72.19 199 ALA A C 1
ATOM 1561 O O . ALA A 1 199 ? 17.357 4.799 -16.402 1.00 72.19 199 ALA A O 1
ATOM 1562 N N . LYS A 1 200 ? 19.204 4.888 -17.675 1.00 78.62 200 LYS A N 1
ATOM 1563 C CA . LYS A 1 200 ? 20.014 4.009 -16.828 1.00 78.62 200 LYS A CA 1
ATOM 1564 C C . LYS A 1 200 ? 20.150 4.557 -15.409 1.00 78.62 200 LYS A C 1
ATOM 1566 O O . LYS A 1 200 ? 19.985 3.798 -14.452 1.00 78.62 200 LYS A O 1
ATOM 1571 N N . ASP A 1 201 ? 20.432 5.849 -15.271 1.00 70.75 201 ASP A N 1
ATOM 1572 C CA . ASP A 1 201 ? 20.563 6.484 -13.960 1.00 70.75 201 ASP A CA 1
ATOM 1573 C C . ASP A 1 201 ? 19.214 6.550 -13.228 1.00 70.75 201 ASP A C 1
ATOM 1575 O O . ASP A 1 201 ? 19.142 6.194 -12.049 1.00 70.75 201 ASP A O 1
ATOM 1579 N N . SER A 1 202 ? 18.123 6.890 -13.924 1.00 66.25 202 SER A N 1
ATOM 1580 C CA . SER A 1 202 ? 16.768 6.866 -13.352 1.00 66.25 202 SER A CA 1
ATOM 1581 C C . SER A 1 202 ? 16.367 5.474 -12.849 1.00 66.25 202 SER A C 1
ATOM 1583 O O . SER A 1 202 ? 15.912 5.337 -11.712 1.00 66.25 202 SER A O 1
ATOM 1585 N N . TRP A 1 203 ? 16.593 4.423 -13.645 1.00 76.56 203 TRP A N 1
ATOM 1586 C CA . TRP A 1 203 ? 16.291 3.040 -13.256 1.00 76.56 203 TRP A CA 1
ATOM 1587 C C . TRP A 1 203 ? 17.133 2.557 -12.079 1.00 76.56 203 TRP A C 1
ATOM 1589 O O . TRP A 1 203 ? 16.642 1.809 -11.233 1.00 76.56 203 TRP A O 1
ATOM 1599 N N . LYS A 1 204 ? 18.390 2.999 -11.985 1.00 72.56 204 LYS A N 1
ATOM 1600 C CA . LYS A 1 204 ? 19.254 2.679 -10.846 1.00 72.56 204 LYS A CA 1
ATOM 1601 C C . LYS A 1 204 ? 18.715 3.275 -9.543 1.00 72.56 204 LYS A C 1
ATOM 1603 O O . LYS A 1 204 ? 18.718 2.585 -8.521 1.00 72.56 204 LYS A O 1
ATOM 1608 N N . THR A 1 205 ? 18.240 4.518 -9.577 1.00 62.41 205 THR A N 1
ATOM 1609 C CA . THR A 1 205 ? 17.614 5.165 -8.414 1.00 62.41 205 THR A CA 1
ATOM 1610 C C . THR A 1 205 ? 16.332 4.441 -8.017 1.00 62.41 205 THR A C 1
ATOM 1612 O O . THR A 1 205 ? 16.233 3.985 -6.883 1.00 62.41 205 THR A O 1
ATOM 1615 N N . LEU A 1 206 ? 15.421 4.199 -8.967 1.00 66.06 206 LEU A N 1
ATOM 1616 C CA . LEU A 1 206 ? 14.176 3.464 -8.709 1.00 66.06 206 LEU A CA 1
ATOM 1617 C C . LEU A 1 206 ? 14.426 2.072 -8.125 1.00 66.06 206 LEU A C 1
ATOM 1619 O O . LEU A 1 206 ? 13.738 1.654 -7.196 1.00 66.06 206 LEU A O 1
ATOM 1623 N N . LYS A 1 207 ? 15.433 1.357 -8.636 1.00 71.38 207 LYS A N 1
ATOM 1624 C CA . LYS A 1 207 ? 15.823 0.059 -8.084 1.00 71.38 207 LYS A CA 1
ATOM 1625 C C . LYS A 1 207 ? 16.285 0.189 -6.632 1.00 71.38 207 LYS A C 1
ATOM 1627 O O . LYS A 1 207 ? 15.905 -0.631 -5.805 1.00 71.38 207 LYS A O 1
ATOM 1632 N N . THR A 1 208 ? 17.097 1.198 -6.330 1.00 62.28 208 THR A N 1
ATOM 1633 C CA . THR A 1 208 ? 17.607 1.433 -4.971 1.00 62.28 208 THR A CA 1
ATOM 1634 C C . THR A 1 208 ? 16.465 1.725 -3.999 1.00 62.28 208 THR A C 1
ATOM 1636 O O . THR A 1 208 ? 16.425 1.154 -2.907 1.00 62.28 208 THR A O 1
ATOM 1639 N N . ASP A 1 209 ? 15.504 2.550 -4.413 1.00 54.75 209 ASP A N 1
ATOM 1640 C CA . ASP A 1 209 ? 14.322 2.871 -3.611 1.00 54.75 209 ASP A CA 1
ATOM 1641 C C . ASP A 1 209 ? 13.436 1.631 -3.403 1.00 54.75 209 ASP A C 1
ATOM 1643 O O . ASP A 1 209 ? 13.015 1.345 -2.282 1.00 54.75 209 ASP A O 1
ATOM 1647 N N . ALA A 1 210 ? 13.213 0.836 -4.455 1.00 63.28 210 ALA A N 1
ATOM 1648 C CA . ALA A 1 210 ? 12.444 -0.407 -4.382 1.00 63.28 210 ALA A CA 1
ATOM 1649 C C . ALA A 1 210 ? 13.116 -1.476 -3.502 1.00 63.28 210 ALA A C 1
ATOM 1651 O O . ALA A 1 210 ? 12.434 -2.148 -2.727 1.00 63.28 210 ALA A O 1
ATOM 1652 N N . ASP A 1 211 ? 14.441 -1.629 -3.589 1.00 60.94 211 ASP A N 1
ATOM 1653 C CA . ASP A 1 211 ? 15.206 -2.532 -2.724 1.00 60.94 211 ASP A CA 1
ATOM 1654 C C . ASP A 1 211 ? 15.110 -2.077 -1.258 1.00 60.94 211 ASP A C 1
ATOM 1656 O O . ASP A 1 211 ? 14.863 -2.896 -0.374 1.00 60.94 211 ASP A O 1
ATOM 1660 N N . THR A 1 212 ? 15.227 -0.769 -1.003 1.00 62.16 212 THR A N 1
ATOM 1661 C CA . THR A 1 212 ? 15.090 -0.185 0.342 1.00 62.16 212 THR A CA 1
ATOM 1662 C C . THR A 1 212 ? 13.701 -0.448 0.916 1.00 62.16 212 THR A C 1
ATOM 1664 O O . THR A 1 212 ? 13.578 -0.914 2.047 1.00 62.16 212 THR A O 1
ATOM 1667 N N . LEU A 1 213 ? 12.650 -0.219 0.124 1.00 58.25 213 LEU A N 1
ATOM 1668 C CA . LEU A 1 213 ? 11.275 -0.521 0.517 1.00 58.25 213 LEU A CA 1
ATOM 1669 C C . LEU A 1 213 ? 11.095 -2.015 0.808 1.00 58.25 213 LEU A C 1
ATOM 1671 O O . LEU A 1 213 ? 10.483 -2.379 1.809 1.00 58.25 213 LEU A O 1
ATOM 1675 N N . LYS A 1 214 ? 11.645 -2.891 -0.040 1.00 62.09 214 LYS A N 1
ATOM 1676 C CA . LYS A 1 214 ? 11.563 -4.345 0.129 1.00 62.09 214 LYS A CA 1
ATOM 1677 C C . LYS A 1 214 ? 12.231 -4.816 1.417 1.00 62.09 214 LYS A C 1
ATOM 1679 O O . LYS A 1 214 ? 11.670 -5.678 2.089 1.00 62.09 214 LYS A O 1
ATOM 1684 N N . GLU A 1 215 ? 13.408 -4.295 1.757 1.00 62.94 215 GLU A N 1
ATOM 1685 C CA . GLU A 1 215 ? 14.052 -4.610 3.038 1.00 62.94 215 GLU A CA 1
ATOM 1686 C C . GLU A 1 215 ? 13.247 -4.043 4.211 1.00 62.94 215 GLU A C 1
ATOM 1688 O O . GLU A 1 215 ? 12.967 -4.771 5.161 1.00 62.94 215 GLU A O 1
ATOM 1693 N N . GLY A 1 216 ? 12.748 -2.812 4.090 1.00 54.44 216 GLY A N 1
ATOM 1694 C CA . GLY A 1 216 ? 11.871 -2.204 5.087 1.00 54.44 216 GLY A CA 1
ATOM 1695 C C . GLY A 1 216 ? 10.612 -3.020 5.391 1.00 54.44 216 GLY A C 1
ATOM 1696 O O . GLY A 1 216 ? 10.245 -3.203 6.550 1.00 54.44 216 GLY A O 1
ATOM 1697 N N . LEU A 1 217 ? 9.986 -3.602 4.363 1.00 60.09 217 LEU A N 1
ATOM 1698 C CA . LEU A 1 217 ? 8.842 -4.505 4.527 1.00 60.09 217 LEU A CA 1
ATOM 1699 C C . LEU A 1 217 ? 9.192 -5.784 5.308 1.00 60.09 217 LEU A C 1
ATOM 1701 O O . LEU A 1 217 ? 8.322 -6.323 5.986 1.00 60.09 217 LEU A O 1
ATOM 1705 N N . LYS A 1 218 ? 10.439 -6.276 5.250 1.00 63.03 218 LYS A N 1
ATOM 1706 C CA . LYS A 1 218 ? 10.883 -7.430 6.061 1.00 63.03 218 LYS A CA 1
ATOM 1707 C C . LYS A 1 218 ? 11.124 -7.059 7.521 1.00 63.03 218 LYS A C 1
ATOM 1709 O O . LYS A 1 218 ? 11.046 -7.923 8.395 1.00 63.03 218 LYS A O 1
ATOM 1714 N N . GLU A 1 219 ? 11.461 -5.800 7.777 1.00 59.06 219 GLU A N 1
ATOM 1715 C CA . GLU A 1 219 ? 11.703 -5.272 9.118 1.00 59.06 219 GLU A CA 1
ATOM 1716 C C . GLU A 1 219 ? 10.411 -4.918 9.862 1.00 59.06 219 GLU A C 1
ATOM 1718 O O . GLU A 1 219 ? 10.457 -4.727 11.078 1.00 59.06 219 GLU A O 1
ATOM 1723 N N . LEU A 1 220 ? 9.259 -4.894 9.176 1.00 58.25 220 LEU A N 1
ATOM 1724 C CA . LEU A 1 220 ? 7.943 -4.778 9.803 1.00 58.25 220 LEU A CA 1
ATOM 1725 C C . LEU A 1 220 ? 7.682 -5.984 10.712 1.00 58.25 220 LEU A C 1
ATOM 1727 O O . LEU A 1 220 ? 7.129 -7.009 10.311 1.00 58.25 220 LEU A O 1
ATOM 1731 N N . LYS A 1 221 ? 8.079 -5.843 11.972 1.00 52.59 221 LYS A N 1
ATOM 1732 C CA . LYS A 1 221 ? 7.784 -6.780 13.046 1.00 52.59 221 LYS A CA 1
ATOM 1733 C C . LYS A 1 221 ? 6.773 -6.149 13.984 1.00 52.59 221 LYS A C 1
ATOM 1735 O O . LYS A 1 221 ? 6.983 -5.061 14.514 1.00 52.59 221 LYS A O 1
ATOM 1740 N N . ILE A 1 222 ? 5.692 -6.877 14.231 1.00 52.94 222 ILE A N 1
ATOM 1741 C CA . ILE A 1 222 ? 4.918 -6.685 15.451 1.00 52.94 222 ILE A CA 1
ATOM 1742 C C . ILE A 1 222 ? 5.708 -7.430 16.525 1.00 52.94 222 ILE A C 1
ATOM 1744 O O . ILE A 1 222 ? 5.694 -8.660 16.552 1.00 52.94 222 ILE A O 1
ATOM 1748 N N . GLU A 1 223 ? 6.472 -6.703 17.339 1.00 46.16 223 GLU A N 1
ATOM 1749 C CA . GLU A 1 223 ? 7.193 -7.306 18.462 1.00 46.16 223 GLU A CA 1
ATOM 1750 C C . GLU A 1 223 ? 6.186 -8.038 19.373 1.00 46.16 223 GLU A C 1
ATOM 1752 O O . GLU A 1 223 ? 5.215 -7.422 19.832 1.00 46.16 223 GLU A O 1
ATOM 1757 N N . PRO A 1 224 ? 6.357 -9.352 19.621 1.00 40.66 224 PRO A N 1
ATOM 1758 C CA . PRO A 1 224 ? 5.501 -10.078 20.544 1.00 40.66 224 PRO A CA 1
ATOM 1759 C C . PRO A 1 224 ? 5.707 -9.555 21.970 1.00 40.66 224 PRO A C 1
ATOM 1761 O O . PRO A 1 224 ? 6.813 -9.229 22.399 1.00 40.66 224 PRO A O 1
ATOM 1764 N N . VAL A 1 225 ? 4.610 -9.466 22.717 1.00 48.81 225 VAL A N 1
ATOM 1765 C CA . VAL A 1 225 ? 4.564 -8.810 24.026 1.00 48.81 225 VAL A CA 1
ATOM 1766 C C . VAL A 1 225 ? 5.385 -9.571 25.072 1.00 48.81 225 VAL A C 1
ATOM 1768 O O . VAL A 1 225 ? 5.080 -10.717 25.395 1.00 48.81 225 VAL A O 1
ATOM 1771 N N . ASN A 1 226 ? 6.350 -8.887 25.697 1.00 41.03 226 ASN A N 1
ATOM 1772 C CA . ASN A 1 226 ? 6.785 -9.211 27.056 1.00 41.03 226 ASN A CA 1
ATOM 1773 C C . ASN A 1 226 ? 5.656 -8.821 28.015 1.00 41.03 226 ASN A C 1
ATOM 1775 O O . ASN A 1 226 ? 5.500 -7.650 28.357 1.00 41.03 226 ASN A O 1
ATOM 1779 N N . THR A 1 227 ? 4.839 -9.788 28.425 1.00 33.31 227 THR A N 1
ATOM 1780 C CA . THR A 1 227 ? 3.862 -9.606 29.504 1.00 33.31 227 THR A CA 1
ATOM 1781 C C . THR A 1 227 ? 4.608 -9.355 30.817 1.00 33.31 227 THR A C 1
ATOM 1783 O O . THR A 1 227 ? 5.375 -10.232 31.230 1.00 33.31 227 THR A O 1
ATOM 1786 N N . PRO A 1 228 ? 4.397 -8.220 31.509 1.00 38.91 228 PRO A N 1
ATOM 1787 C CA . PRO A 1 228 ? 4.720 -8.138 32.926 1.00 38.91 228 PRO A CA 1
ATOM 1788 C C . PRO A 1 228 ? 3.884 -9.197 33.652 1.00 38.91 228 PRO A C 1
ATOM 1790 O O . PRO A 1 228 ? 2.670 -9.263 33.455 1.00 38.91 228 PRO A O 1
ATOM 1793 N N . LYS A 1 229 ? 4.561 -10.067 34.406 1.00 33.47 229 LYS A N 1
ATOM 1794 C CA . LYS A 1 229 ? 3.931 -11.030 35.316 1.00 33.47 229 LYS A CA 1
ATOM 1795 C C . LYS A 1 229 ? 3.213 -10.321 36.455 1.00 33.47 229 LYS A C 1
ATOM 1797 O O . LYS A 1 229 ? 3.738 -9.276 36.900 1.00 33.47 229 LYS A O 1
#

Foldseek 3Di:
DVVVLVVLVVVLVVLVVVLVVLVVLLVVLVVVLVVLVVVLVVLVVVLVVLLVVVCVVDPCLVVLLVLLVVVLVVQLVVVVVVVVPPDPDLFDFDWDDAALGDTDTHTPDPCVVSVVSRVVRNVDDDPSSSVSSVSSVVSSVSVSSSVVSVVVSVVSVVVSVVSVVSSVVSVVVSVQVVVLVPDPDPCSCVVCVVVVVVVVVVVVVVVVVVVVVVVSVVVPDPPDDPDDD

pLDDT: mean 74.08, std 14.66, range [33.31, 93.44]

Organism: NCBI:txid155322

Secondary structure (DSSP, 8-state):
-HHHHHHHHHHHHHHHHHHHHHHHHHHHHHHHHHHHHHHHHHHHHHHHHHHHHHHTTSTTHHHHHHHHHHHHHHHHHHHHHHHHSS--PPPPEEEEEETTTEEEEEES--GGGTHHHHHHHHT---HHHHHHHHHHHHHHHHHHHHHHHHHHHHHHHHHHHHHHHHHHHHHHHHHHHHHHHT---TTTTTTHHHHHHHHHHHHHHHHHHHHHHHHHHHH---PPP----